Protein AF-A0A954ZU22-F1 (afdb_monomer_lite)

Structure (mmCIF, N/CA/C/O backbone):
data_AF-A0A954ZU22-F1
#
_entry.id   AF-A0A954ZU22-F1
#
loop_
_atom_site.group_PDB
_atom_site.id
_atom_site.type_symbol
_atom_site.label_atom_id
_atom_site.label_alt_id
_atom_site.label_comp_id
_atom_site.label_asym_id
_atom_site.label_entity_id
_atom_site.label_seq_id
_atom_site.pdbx_PDB_ins_code
_atom_site.Cartn_x
_atom_site.Cartn_y
_atom_site.Cartn_z
_atom_site.occupancy
_atom_site.B_iso_or_equiv
_atom_site.auth_seq_id
_atom_site.auth_comp_id
_atom_site.auth_asym_id
_atom_site.auth_atom_id
_atom_site.pdbx_PDB_model_num
ATOM 1 N N . MET A 1 1 ? -36.315 22.336 7.403 1.00 53.91 1 MET A N 1
ATOM 2 C CA . MET A 1 1 ? -35.721 22.423 6.046 1.00 53.91 1 MET A CA 1
ATOM 3 C C . MET A 1 1 ? -34.396 21.665 5.905 1.00 53.91 1 MET A C 1
ATOM 5 O O . MET A 1 1 ? -34.236 21.011 4.886 1.00 53.91 1 MET A O 1
ATOM 9 N N . ALA A 1 2 ? -33.493 21.644 6.900 1.00 54.94 2 ALA A N 1
ATOM 10 C CA . ALA A 1 2 ? -32.245 20.855 6.834 1.00 54.94 2 ALA A CA 1
ATOM 11 C C . ALA A 1 2 ? -32.455 19.328 6.660 1.00 54.94 2 ALA A C 1
ATOM 13 O O . ALA A 1 2 ? -31.659 18.652 6.015 1.00 54.94 2 ALA A O 1
ATOM 14 N N . ASP A 1 3 ? -33.576 18.797 7.154 1.00 54.25 3 ASP A N 1
ATOM 15 C CA . ASP A 1 3 ? -33.889 17.360 7.112 1.00 54.25 3 ASP A CA 1
ATOM 16 C C . ASP A 1 3 ? -34.290 16.844 5.711 1.00 54.25 3 ASP A C 1
ATOM 18 O O . ASP A 1 3 ? -34.234 15.650 5.418 1.00 54.25 3 ASP A O 1
ATOM 22 N N . GLN A 1 4 ? -34.667 17.752 4.801 1.00 56.94 4 GLN A N 1
ATOM 23 C CA . GLN A 1 4 ? -35.030 17.411 3.420 1.00 56.94 4 GLN A CA 1
ATOM 24 C C . GLN A 1 4 ? -33.809 17.361 2.490 1.00 56.94 4 GLN A C 1
ATOM 26 O O . GLN A 1 4 ? -33.814 16.583 1.537 1.00 56.94 4 GLN A O 1
ATOM 31 N N . GLN A 1 5 ? -32.741 18.112 2.789 1.00 55.31 5 GLN A N 1
ATOM 32 C CA . GLN A 1 5 ? -31.487 18.056 2.026 1.00 55.31 5 GLN A CA 1
ATOM 33 C C . GLN A 1 5 ? -30.726 16.741 2.257 1.00 55.31 5 GLN A C 1
ATOM 35 O O . GLN A 1 5 ? -30.221 16.160 1.301 1.00 55.31 5 GLN A O 1
ATOM 40 N N . LEU A 1 6 ? -30.743 16.196 3.479 1.00 54.91 6 LEU A N 1
ATOM 41 C CA . LEU A 1 6 ? -30.115 14.903 3.795 1.00 54.91 6 LEU A CA 1
ATOM 42 C C . LEU A 1 6 ? -30.757 13.706 3.065 1.00 54.91 6 LEU A C 1
ATOM 44 O O . LEU A 1 6 ? -30.098 12.690 2.852 1.00 54.91 6 LEU A O 1
ATOM 48 N N . LYS A 1 7 ? -32.024 13.811 2.636 1.00 54.81 7 LYS A N 1
ATOM 49 C CA . LYS A 1 7 ? -32.740 12.728 1.932 1.00 54.81 7 LYS A CA 1
ATOM 50 C C . LYS A 1 7 ? -32.380 12.581 0.448 1.00 54.81 7 LYS A C 1
ATOM 52 O O . LYS A 1 7 ? -32.660 11.517 -0.122 1.00 54.81 7 LYS A O 1
ATOM 57 N N . ASN A 1 8 ? -31.768 13.602 -0.155 1.00 56.50 8 ASN A N 1
ATOM 58 C CA . ASN A 1 8 ? -31.475 13.647 -1.592 1.00 56.50 8 ASN A CA 1
ATOM 59 C C . ASN A 1 8 ? -30.004 13.410 -1.946 1.00 56.50 8 ASN A C 1
ATOM 61 O O . ASN A 1 8 ? -29.667 13.392 -3.128 1.00 56.50 8 ASN A O 1
ATOM 65 N N . ASP A 1 9 ? -29.140 13.163 -0.964 1.00 67.06 9 ASP A N 1
ATOM 66 C CA . ASP A 1 9 ? -27.738 12.870 -1.238 1.00 67.06 9 ASP A CA 1
ATOM 67 C C . ASP A 1 9 ? -27.603 11.467 -1.845 1.00 67.06 9 ASP A C 1
ATOM 69 O O . ASP A 1 9 ? -27.626 10.454 -1.133 1.00 67.06 9 ASP A O 1
ATOM 73 N N . TRP A 1 10 ? -27.468 11.387 -3.178 1.00 70.12 10 TRP A N 1
ATOM 74 C CA . TRP A 1 10 ? -27.318 10.108 -3.890 1.00 70.12 10 TRP A CA 1
ATOM 75 C C . TRP A 1 10 ? -26.174 9.299 -3.291 1.00 70.12 10 TRP A C 1
ATOM 77 O O . TRP A 1 10 ? -26.296 8.077 -3.167 1.00 70.12 10 TRP A O 1
ATOM 87 N N . LEU A 1 11 ? -25.091 9.971 -2.875 1.00 63.53 11 LEU A N 1
ATOM 88 C CA . LEU A 1 11 ? -23.889 9.346 -2.325 1.00 63.53 11 LEU A CA 1
ATOM 89 C C . LEU A 1 11 ? -24.198 8.378 -1.174 1.00 63.53 11 LEU A C 1
ATOM 91 O O . LEU A 1 11 ? -23.502 7.376 -1.003 1.00 63.53 11 LEU A O 1
ATOM 95 N N . THR A 1 12 ? -25.261 8.637 -0.410 1.00 65.50 12 THR A N 1
ATOM 96 C CA . THR A 1 12 ? -25.684 7.778 0.705 1.00 65.50 12 THR A CA 1
ATOM 97 C C . THR A 1 12 ? -26.475 6.542 0.262 1.00 65.50 12 THR A C 1
ATOM 99 O O . THR A 1 12 ? -26.476 5.540 0.981 1.00 65.50 12 THR A O 1
ATOM 102 N N . ARG A 1 13 ? -27.113 6.582 -0.918 1.00 72.50 13 ARG A N 1
ATOM 103 C CA . ARG A 1 13 ? -27.916 5.483 -1.485 1.00 72.50 13 ARG A CA 1
ATOM 104 C C . ARG A 1 13 ? -27.099 4.514 -2.325 1.00 72.50 13 ARG A C 1
ATOM 106 O O . ARG A 1 13 ? -27.444 3.335 -2.383 1.00 72.50 13 ARG A O 1
ATOM 113 N N . THR A 1 14 ? -26.026 4.976 -2.966 1.00 77.75 14 THR A N 1
ATOM 114 C CA . THR A 1 14 ? -25.147 4.083 -3.727 1.00 77.75 14 THR A CA 1
ATOM 115 C C . THR A 1 14 ? -24.548 3.020 -2.802 1.00 77.75 14 THR A C 1
ATOM 117 O O . THR A 1 14 ? -23.935 3.362 -1.784 1.00 77.75 14 THR A O 1
ATOM 120 N N . PRO A 1 15 ? -24.698 1.720 -3.118 1.00 84.38 15 PRO A N 1
ATOM 121 C CA . PRO A 1 15 ? -24.091 0.672 -2.317 1.00 84.38 15 PRO A CA 1
ATOM 122 C C . PRO A 1 15 ? -22.577 0.879 -2.311 1.00 84.38 15 PRO A C 1
ATOM 124 O O . PRO A 1 15 ? -21.946 0.996 -3.358 1.00 84.38 15 PRO A O 1
ATOM 127 N N . LYS A 1 16 ? -21.981 0.917 -1.116 1.00 80.12 16 LYS A N 1
ATOM 128 C CA . LYS A 1 16 ? -20.553 1.225 -0.913 1.00 80.12 16 LYS A CA 1
ATOM 129 C C . LYS A 1 16 ? -19.619 0.390 -1.789 1.00 80.12 16 LYS A C 1
ATOM 131 O O . LYS A 1 16 ? -18.576 0.876 -2.201 1.00 80.12 16 LYS A O 1
ATOM 136 N N . TRP A 1 17 ? -20.008 -0.852 -2.069 1.00 82.06 17 TRP A N 1
ATOM 137 C CA . TRP A 1 17 ? -19.258 -1.760 -2.929 1.00 82.06 17 TRP A CA 1
ATOM 138 C C . TRP A 1 17 ? -19.174 -1.280 -4.375 1.00 82.06 17 TRP A C 1
ATOM 140 O O . TRP A 1 17 ? -18.132 -1.453 -4.978 1.00 82.06 17 TRP A O 1
ATOM 150 N N . VAL A 1 18 ? -20.199 -0.607 -4.904 1.00 86.62 18 VAL A N 1
ATOM 151 C CA . VAL A 1 18 ? -20.152 -0.046 -6.263 1.00 86.62 18 VAL A CA 1
ATOM 152 C C . VAL A 1 18 ? -19.151 1.103 -6.341 1.00 86.62 18 VAL A C 1
ATOM 154 O O . VAL A 1 18 ? -18.343 1.134 -7.262 1.00 86.62 18 VAL A O 1
ATOM 157 N N . LEU A 1 19 ? -19.136 1.999 -5.349 1.00 82.81 19 LEU A N 1
ATOM 158 C CA . LEU A 1 19 ? -18.142 3.079 -5.287 1.00 82.81 19 LEU A CA 1
ATOM 159 C C . LEU A 1 19 ? -16.717 2.524 -5.152 1.00 82.81 19 LEU A C 1
ATOM 161 O O . LEU A 1 19 ? -15.804 2.991 -5.823 1.00 82.81 19 LEU A O 1
ATOM 165 N N . LEU A 1 20 ? -16.538 1.503 -4.310 1.00 83.00 20 LEU A N 1
ATOM 166 C CA . LEU A 1 20 ? -15.245 0.862 -4.076 1.00 83.00 20 LEU A CA 1
ATOM 167 C C . LEU A 1 20 ? -14.740 0.116 -5.323 1.00 83.00 20 LEU A C 1
ATOM 169 O O . LEU A 1 20 ? -13.585 0.265 -5.703 1.00 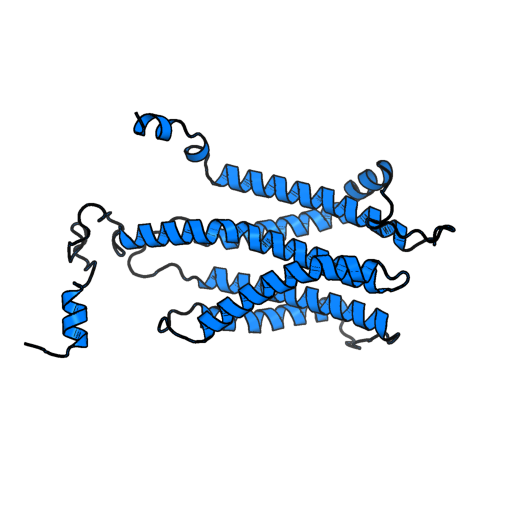83.00 20 LEU A O 1
ATOM 173 N N . SER A 1 21 ? -15.613 -0.645 -5.986 1.00 87.19 21 SER A N 1
ATOM 174 C CA . SER A 1 21 ? -15.296 -1.333 -7.238 1.00 87.19 21 SER A CA 1
ATOM 175 C C . SER A 1 21 ? -14.991 -0.345 -8.360 1.00 87.19 21 SER A C 1
ATOM 177 O O . SER A 1 21 ? -14.015 -0.540 -9.074 1.00 87.19 21 SER A O 1
ATOM 179 N N . GLY A 1 22 ? -15.766 0.738 -8.485 1.00 89.19 22 GLY A N 1
ATOM 180 C CA . GLY A 1 22 ? -15.486 1.806 -9.447 1.00 89.19 22 GLY A CA 1
ATOM 181 C C . GLY A 1 22 ? -14.124 2.457 -9.205 1.00 89.19 22 GLY A C 1
ATOM 182 O O . GLY A 1 22 ? -13.356 2.636 -10.146 1.00 89.19 22 GLY A O 1
ATOM 183 N N . PHE A 1 23 ? -13.784 2.724 -7.940 1.00 86.62 23 PHE A N 1
ATOM 184 C CA . PHE A 1 23 ? -12.464 3.226 -7.559 1.00 86.62 23 PHE A CA 1
ATOM 185 C C . PHE A 1 23 ? -11.340 2.254 -7.944 1.00 86.62 23 PHE A C 1
ATOM 187 O O . PHE A 1 23 ? -10.355 2.681 -8.537 1.00 86.62 23 PHE A O 1
ATOM 194 N N . TRP A 1 24 ? -11.482 0.955 -7.668 1.00 87.19 24 TRP A N 1
ATOM 195 C CA . TRP A 1 24 ? -10.458 -0.035 -8.019 1.00 87.19 24 TRP A CA 1
ATOM 196 C C . TRP A 1 24 ? -10.291 -0.236 -9.519 1.00 87.19 24 TRP A C 1
ATOM 198 O O . TRP A 1 24 ? -9.162 -0.374 -9.979 1.00 87.19 24 TRP A O 1
ATOM 208 N N . LEU A 1 25 ? -11.383 -0.214 -10.285 1.00 91.88 25 LEU A N 1
ATOM 209 C CA . LEU A 1 25 ? -11.316 -0.272 -11.745 1.00 91.88 25 LEU A CA 1
ATOM 210 C C . LEU A 1 25 ? -10.598 0.957 -12.306 1.00 91.88 25 LEU A C 1
ATOM 212 O O . LEU A 1 25 ? -9.695 0.810 -13.124 1.00 91.88 25 LEU A O 1
ATOM 216 N N . ALA A 1 26 ? -10.941 2.153 -11.820 1.00 88.00 26 ALA A N 1
ATOM 217 C CA . ALA A 1 26 ? -10.260 3.382 -12.212 1.00 88.00 26 ALA A CA 1
ATOM 218 C C . ALA A 1 26 ? -8.773 3.354 -11.824 1.00 88.00 26 ALA A C 1
ATOM 220 O O . ALA A 1 26 ? -7.921 3.688 -12.642 1.00 88.00 26 ALA A O 1
ATOM 221 N N . GLN A 1 27 ? -8.446 2.901 -10.610 1.00 87.88 27 GLN A N 1
ATOM 222 C CA . GLN A 1 27 ? -7.065 2.758 -10.147 1.00 87.88 27 GLN A CA 1
ATOM 223 C C . GLN A 1 27 ? -6.283 1.770 -11.021 1.00 87.88 27 GLN A C 1
ATOM 225 O O . GLN A 1 27 ? -5.184 2.093 -11.460 1.00 87.88 27 GLN A O 1
ATOM 230 N N . GLY A 1 28 ? -6.835 0.582 -11.282 1.00 88.25 28 GLY A N 1
ATOM 231 C CA . GLY A 1 28 ? -6.198 -0.433 -12.120 1.00 88.25 28 GLY A CA 1
ATOM 232 C C . GLY A 1 28 ? -5.973 0.063 -13.546 1.00 88.25 28 GLY A C 1
ATOM 233 O O . GLY A 1 28 ? -4.885 -0.105 -14.083 1.00 88.25 28 GLY A O 1
ATOM 234 N N . PHE A 1 29 ? -6.959 0.752 -14.123 1.00 93.56 29 PHE A N 1
ATOM 235 C CA . PHE A 1 29 ? -6.852 1.352 -15.451 1.00 93.56 29 PHE A CA 1
ATOM 236 C C . PHE A 1 29 ? -5.765 2.432 -15.518 1.00 93.56 29 PHE A C 1
ATOM 238 O O . PHE A 1 29 ? -4.920 2.399 -16.408 1.00 93.56 29 PHE A O 1
ATOM 245 N N . VAL A 1 30 ? -5.741 3.356 -14.551 1.00 88.31 30 VAL A N 1
ATOM 246 C CA . VAL A 1 30 ? -4.704 4.397 -14.474 1.00 88.31 30 VAL A CA 1
ATOM 247 C C . VAL A 1 30 ? -3.322 3.775 -14.299 1.00 88.31 30 VAL A C 1
ATOM 249 O O . VAL A 1 30 ? -2.397 4.188 -14.988 1.00 88.31 30 VAL A O 1
ATOM 252 N N . LEU A 1 31 ? -3.178 2.768 -13.430 1.00 85.94 31 LEU A N 1
ATOM 253 C CA . LEU A 1 31 ? -1.912 2.052 -13.250 1.00 85.94 31 LEU A CA 1
ATOM 254 C C . LEU A 1 31 ? -1.466 1.357 -14.539 1.00 85.94 31 LEU A C 1
ATOM 256 O O . LEU A 1 31 ? -0.294 1.439 -14.880 1.00 85.94 31 LEU A O 1
ATOM 260 N N . TYR A 1 32 ? -2.383 0.719 -15.268 1.00 91.56 32 TYR A N 1
ATOM 261 C CA . TYR A 1 32 ? -2.085 0.053 -16.538 1.00 91.56 32 TYR A CA 1
ATOM 262 C C . TYR A 1 32 ? -1.535 1.028 -17.585 1.00 91.56 32 TYR A C 1
ATOM 264 O O . TYR A 1 32 ? -0.450 0.820 -18.125 1.00 91.56 32 TYR A O 1
ATOM 272 N N . LEU A 1 33 ? -2.262 2.125 -17.823 1.00 93.75 33 LEU A N 1
ATOM 273 C CA . LEU A 1 33 ? -1.885 3.135 -18.811 1.00 93.75 33 LEU A CA 1
ATOM 274 C C . LEU A 1 33 ? -0.603 3.873 -18.420 1.00 93.75 33 LEU A C 1
ATOM 276 O O . LEU A 1 33 ? 0.314 4.016 -19.226 1.00 93.75 33 LEU A O 1
ATOM 280 N N . LEU A 1 34 ? -0.527 4.335 -17.170 1.00 86.75 34 LEU A N 1
ATOM 281 C CA . LEU A 1 34 ? 0.615 5.108 -16.699 1.00 86.75 34 LEU A CA 1
ATOM 282 C C . LEU A 1 34 ? 1.887 4.259 -16.688 1.00 86.75 34 LEU A C 1
ATOM 284 O O . LEU A 1 34 ? 2.940 4.754 -17.075 1.00 86.75 34 LEU A O 1
ATOM 288 N N . GLN A 1 35 ? 1.800 2.986 -16.296 1.00 87.44 35 GLN A N 1
ATOM 289 C CA . GLN A 1 35 ? 2.968 2.112 -16.281 1.00 87.44 35 GLN A CA 1
ATOM 290 C C . GLN A 1 35 ? 3.480 1.827 -17.694 1.00 87.44 35 GLN A C 1
ATOM 292 O O . GLN A 1 35 ? 4.690 1.841 -17.894 1.00 87.44 35 GLN A O 1
ATOM 297 N N . ALA A 1 36 ? 2.594 1.622 -18.675 1.00 90.06 36 ALA A N 1
ATOM 298 C CA . ALA A 1 36 ? 3.005 1.448 -20.068 1.00 90.06 36 ALA A CA 1
ATOM 299 C C . ALA A 1 36 ? 3.721 2.700 -20.589 1.00 90.06 36 ALA A C 1
ATOM 301 O O . ALA A 1 36 ? 4.785 2.598 -21.193 1.00 90.06 36 ALA A O 1
ATOM 302 N N . LEU A 1 37 ? 3.181 3.885 -20.285 1.00 89.62 37 LEU A N 1
ATOM 303 C CA . LEU A 1 37 ? 3.779 5.157 -20.685 1.00 89.62 37 LEU A CA 1
ATOM 304 C C . LEU A 1 37 ? 5.183 5.309 -20.093 1.00 89.62 37 LEU A C 1
ATOM 306 O O . LEU A 1 37 ? 6.122 5.611 -20.824 1.00 89.62 37 LEU A O 1
ATOM 310 N N . LEU A 1 38 ? 5.316 5.059 -18.786 1.00 83.62 38 LEU A N 1
ATOM 311 C CA . LEU A 1 38 ? 6.592 5.134 -18.078 1.00 83.62 38 LEU A CA 1
ATOM 312 C C . LEU A 1 38 ? 7.594 4.085 -18.567 1.00 83.62 38 LEU A C 1
ATOM 314 O O . LEU A 1 38 ? 8.785 4.355 -18.575 1.00 83.62 38 LEU A O 1
ATOM 318 N N . TYR A 1 39 ? 7.138 2.896 -18.959 1.00 84.06 39 TYR A N 1
ATOM 319 C CA . TYR A 1 39 ? 8.026 1.841 -19.437 1.00 84.06 39 TYR A CA 1
ATOM 320 C C . TYR A 1 39 ? 8.609 2.185 -20.813 1.00 84.06 39 TYR A C 1
ATOM 322 O O . TYR A 1 39 ? 9.822 2.114 -21.010 1.00 84.06 39 TYR A O 1
ATOM 330 N N . VAL A 1 40 ? 7.767 2.596 -21.770 1.00 86.75 40 VAL A N 1
ATOM 331 C CA . VAL A 1 40 ? 8.238 2.921 -23.129 1.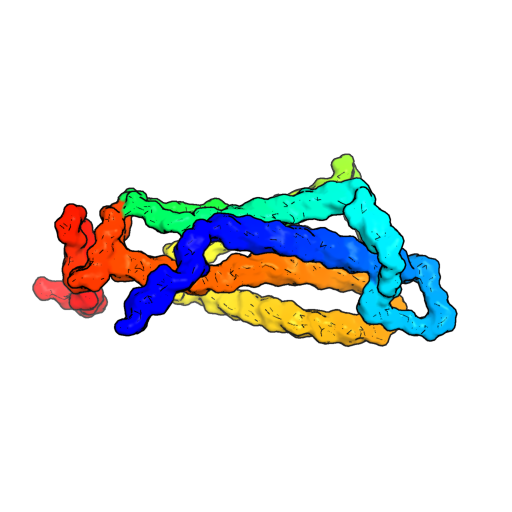00 86.75 40 VAL A CA 1
ATOM 332 C C . VAL A 1 40 ? 9.080 4.195 -23.126 1.00 86.75 40 VAL A C 1
ATOM 334 O O . VAL A 1 40 ? 10.112 4.234 -23.793 1.00 86.75 40 VAL A O 1
ATOM 337 N N . SER A 1 41 ? 8.715 5.202 -22.322 1.00 83.00 41 SER A N 1
ATOM 338 C CA . SER A 1 41 ? 9.513 6.431 -22.223 1.00 83.00 41 SER A CA 1
ATOM 339 C C . SER A 1 41 ? 10.919 6.193 -21.660 1.00 83.00 41 SER A C 1
ATOM 341 O O . SER A 1 41 ? 11.815 7.015 -21.855 1.00 83.00 41 SER A O 1
ATOM 343 N N . GLN A 1 42 ? 11.130 5.066 -20.975 1.00 72.94 42 GLN A N 1
ATOM 344 C CA . GLN A 1 42 ? 12.421 4.671 -20.422 1.00 72.94 42 GLN A CA 1
ATOM 345 C C . GLN A 1 42 ? 13.236 3.755 -21.328 1.00 72.94 42 GLN A C 1
ATOM 347 O O . GLN A 1 42 ? 14.455 3.888 -21.347 1.00 72.94 42 GLN A O 1
ATOM 352 N N . ALA A 1 43 ? 12.595 2.881 -22.106 1.00 65.69 43 ALA A N 1
ATOM 353 C CA . ALA A 1 43 ? 13.290 1.950 -22.997 1.00 65.69 43 ALA A CA 1
ATOM 354 C C . ALA A 1 43 ? 14.172 2.654 -24.050 1.00 65.69 43 ALA A C 1
ATOM 356 O O . ALA A 1 43 ? 15.158 2.088 -24.511 1.00 65.69 43 ALA A O 1
ATOM 357 N N . GLN A 1 44 ? 13.852 3.902 -24.407 1.00 59.19 44 GLN A N 1
ATOM 358 C CA . GLN A 1 44 ? 14.637 4.705 -25.354 1.00 59.19 44 GLN A CA 1
ATOM 359 C C . GLN A 1 44 ? 15.874 5.384 -24.736 1.00 59.19 44 GLN A C 1
ATOM 361 O O . GLN A 1 44 ? 16.689 5.928 -25.475 1.00 59.19 44 GLN A O 1
ATOM 366 N N . VAL A 1 45 ? 16.054 5.346 -23.410 1.00 57.91 45 VAL A N 1
ATOM 367 C CA . VAL A 1 45 ? 17.201 5.984 -22.733 1.00 57.91 45 VAL A CA 1
ATOM 368 C C . VAL A 1 45 ? 18.470 5.121 -22.812 1.00 57.91 45 VAL A C 1
ATOM 370 O O . VAL A 1 45 ? 19.573 5.658 -22.789 1.00 57.91 45 VAL A O 1
ATOM 373 N N . ASP A 1 46 ? 18.335 3.804 -22.983 1.00 54.50 46 ASP A N 1
ATOM 374 C CA . ASP A 1 46 ? 19.467 2.865 -22.918 1.00 54.50 46 ASP A CA 1
ATOM 375 C C . ASP A 1 46 ? 20.249 2.711 -24.245 1.00 54.50 46 ASP A C 1
ATOM 377 O O . ASP A 1 46 ? 21.190 1.922 -24.317 1.00 54.50 46 ASP A O 1
ATOM 381 N N . GLY A 1 47 ? 19.880 3.433 -25.312 1.00 49.03 47 GLY A N 1
ATOM 382 C CA . GLY A 1 47 ? 20.307 3.083 -26.674 1.00 49.03 47 GLY A CA 1
ATOM 383 C C . GLY A 1 47 ? 21.288 4.017 -27.380 1.00 49.03 47 GLY A C 1
ATOM 384 O O . GLY A 1 47 ? 22.200 3.534 -28.048 1.00 49.03 47 GLY A O 1
ATOM 385 N N . ILE A 1 48 ? 21.090 5.337 -27.335 1.00 50.50 48 ILE A N 1
ATOM 386 C CA . ILE A 1 48 ? 21.822 6.268 -28.210 1.00 50.50 48 ILE A CA 1
ATOM 387 C C . ILE A 1 48 ? 21.968 7.612 -27.484 1.00 50.50 48 ILE A C 1
ATOM 389 O O . ILE A 1 48 ? 20.948 8.239 -27.198 1.00 50.50 48 ILE A O 1
ATOM 393 N N . PRO A 1 49 ? 23.189 8.086 -27.167 1.00 56.72 49 PRO A N 1
ATOM 394 C CA . PRO A 1 49 ? 23.360 9.474 -26.769 1.00 56.72 49 PRO A CA 1
ATOM 395 C C . PRO A 1 49 ? 22.939 10.351 -27.950 1.00 56.72 49 PRO A C 1
ATOM 397 O O . PRO A 1 49 ? 23.576 10.319 -29.003 1.00 56.72 49 PRO A O 1
ATOM 400 N N . ASP A 1 50 ? 21.860 11.116 -27.785 1.00 58.41 50 ASP A N 1
ATOM 401 C CA . ASP A 1 50 ? 21.543 12.190 -28.721 1.00 58.41 50 ASP A CA 1
ATOM 402 C C . ASP A 1 50 ? 22.773 13.098 -28.829 1.00 58.41 50 ASP A C 1
ATOM 404 O O . ASP A 1 50 ? 23.322 13.532 -27.809 1.00 58.41 50 ASP A O 1
ATOM 408 N N . GLU A 1 51 ? 23.194 13.421 -30.056 1.00 64.00 51 GLU A N 1
ATOM 409 C CA . GLU A 1 51 ? 24.372 14.264 -30.331 1.00 64.00 51 GLU A CA 1
ATOM 410 C C . GLU A 1 51 ? 24.320 15.630 -29.612 1.00 64.00 51 GLU A C 1
ATOM 412 O O . GLU A 1 51 ? 25.337 16.306 -29.465 1.00 64.00 51 GLU A O 1
ATOM 417 N N . ALA A 1 52 ? 23.140 16.035 -29.132 1.00 69.69 52 ALA A N 1
ATOM 418 C CA . ALA A 1 52 ? 22.902 17.282 -28.419 1.00 69.69 52 ALA A CA 1
ATOM 419 C C . ALA A 1 52 ? 23.158 17.223 -26.896 1.00 69.69 52 ALA A C 1
ATOM 421 O O . ALA A 1 52 ? 23.143 18.272 -26.251 1.00 69.69 52 ALA A O 1
ATOM 422 N N . GLY A 1 53 ? 23.354 16.041 -26.296 1.00 66.00 53 GLY A N 1
ATOM 423 C CA . GLY A 1 53 ? 23.578 15.900 -24.847 1.00 66.00 53 GLY A CA 1
ATOM 424 C C . GLY A 1 53 ? 22.411 16.379 -23.967 1.00 66.00 53 GLY A C 1
ATOM 425 O O . GLY A 1 53 ? 22.602 16.684 -22.788 1.00 66.00 53 GLY A O 1
ATOM 426 N N . ILE A 1 54 ? 21.200 16.491 -24.524 1.00 63.78 54 ILE A N 1
ATOM 427 C CA . ILE A 1 54 ? 20.016 16.962 -23.798 1.00 63.78 54 ILE A CA 1
ATOM 428 C C . ILE A 1 54 ? 19.367 15.771 -23.093 1.00 63.78 54 ILE A C 1
ATOM 430 O O . ILE A 1 54 ? 18.786 14.896 -23.725 1.00 63.78 54 ILE A O 1
ATOM 434 N N . THR A 1 55 ? 19.413 15.752 -21.763 1.00 59.62 55 THR A N 1
ATOM 435 C CA . THR A 1 55 ? 18.664 14.776 -20.968 1.00 59.62 55 THR A CA 1
ATOM 436 C C . THR A 1 55 ? 17.210 15.224 -20.815 1.00 59.62 55 THR A C 1
ATOM 438 O O . THR A 1 55 ? 16.900 16.254 -20.209 1.00 59.62 55 THR A O 1
ATOM 441 N N . HIS A 1 56 ? 16.276 14.451 -21.366 1.00 65.31 56 HIS A N 1
ATOM 442 C CA . HIS A 1 56 ? 14.851 14.710 -21.181 1.00 65.31 56 HIS A CA 1
ATOM 443 C C . HIS A 1 56 ? 14.389 14.208 -19.804 1.00 65.31 56 HIS A C 1
ATOM 445 O O . HIS A 1 56 ? 14.501 13.026 -19.488 1.00 65.31 56 HIS A O 1
ATOM 451 N N . LEU A 1 57 ? 13.821 15.106 -18.985 1.00 61.12 57 LEU A N 1
ATOM 452 C CA . LEU A 1 57 ? 13.348 14.826 -17.615 1.00 61.12 57 LEU A CA 1
ATOM 453 C C . LEU A 1 57 ? 12.421 13.596 -17.515 1.00 61.12 57 LEU A C 1
ATOM 455 O O . LEU A 1 57 ? 12.429 12.896 -16.502 1.00 61.12 57 LEU A O 1
ATOM 459 N N . TRP A 1 58 ? 11.627 13.357 -18.559 1.00 64.31 58 TRP A N 1
ATOM 460 C CA . TRP A 1 58 ? 10.608 12.307 -18.638 1.00 64.31 58 TRP A CA 1
ATOM 461 C C . TRP A 1 58 ? 11.017 11.121 -19.525 1.00 64.31 58 TRP A C 1
ATOM 463 O O . TRP A 1 58 ? 10.193 10.245 -19.784 1.00 64.31 58 TRP A O 1
ATOM 473 N N . GLY A 1 59 ? 12.274 11.082 -19.974 1.00 72.69 59 GLY A N 1
ATOM 474 C CA . GLY A 1 59 ? 12.673 10.262 -21.114 1.00 72.69 59 GLY A CA 1
ATOM 475 C C . GLY A 1 59 ? 12.167 10.852 -22.431 1.00 72.69 59 GLY A C 1
ATOM 476 O O . GLY A 1 59 ? 11.683 11.989 -22.476 1.00 72.69 59 GLY A O 1
ATOM 477 N N . VAL A 1 60 ? 12.299 10.088 -23.510 1.00 81.44 60 VAL A N 1
ATOM 478 C CA . VAL A 1 60 ? 11.738 10.462 -24.811 1.00 81.44 60 VAL A CA 1
ATOM 479 C C . VAL A 1 60 ? 10.248 10.133 -24.787 1.00 81.44 60 VAL A C 1
ATOM 481 O O . VAL A 1 60 ? 9.838 9.080 -24.300 1.00 81.44 60 VAL A O 1
ATOM 484 N N . TRP A 1 61 ? 9.411 11.065 -25.248 1.00 84.50 61 TRP A N 1
ATOM 485 C CA . TRP A 1 61 ? 7.980 10.796 -25.354 1.00 84.50 61 TRP A CA 1
ATOM 486 C C . TRP A 1 61 ? 7.762 9.717 -26.413 1.00 84.50 61 TRP A C 1
ATOM 488 O O . TRP A 1 61 ? 8.119 9.953 -27.570 1.00 84.50 61 TRP A O 1
ATOM 498 N N . PRO A 1 62 ? 7.180 8.562 -26.047 1.00 88.38 62 PRO A N 1
ATOM 499 C CA . PRO A 1 62 ? 7.012 7.481 -26.994 1.00 88.38 62 PRO A CA 1
ATOM 500 C C . PRO A 1 62 ? 6.038 7.891 -28.089 1.00 88.38 62 PRO A C 1
ATOM 502 O O . PRO A 1 62 ? 5.077 8.639 -27.855 1.00 88.38 62 PRO A O 1
ATOM 505 N N . SER A 1 63 ? 6.255 7.368 -29.290 1.00 93.81 63 SER A N 1
ATOM 506 C CA . SER A 1 63 ? 5.253 7.497 -30.339 1.00 93.81 63 SER A CA 1
ATOM 507 C C . SER A 1 63 ? 3.964 6.785 -29.912 1.00 93.81 63 SER A C 1
ATOM 509 O O . SER A 1 63 ? 3.977 5.802 -29.164 1.00 93.81 63 SER A O 1
ATOM 511 N N . TRP A 1 64 ? 2.818 7.260 -30.408 1.00 95.00 64 TRP A N 1
ATOM 512 C CA . TRP A 1 64 ? 1.531 6.628 -30.097 1.00 95.00 64 TRP A CA 1
ATOM 513 C C . TRP A 1 64 ? 1.502 5.145 -30.499 1.00 95.00 64 TRP A C 1
ATOM 515 O O . TRP A 1 64 ? 0.874 4.339 -29.820 1.00 95.00 64 TRP A O 1
ATOM 525 N N . ALA A 1 65 ? 2.220 4.779 -31.565 1.00 96.06 65 ALA A N 1
ATOM 526 C CA . ALA A 1 65 ? 2.345 3.399 -32.017 1.00 96.06 65 ALA A CA 1
ATOM 527 C C . ALA A 1 65 ? 3.095 2.522 -31.002 1.00 96.06 65 ALA A C 1
ATOM 529 O O . ALA A 1 65 ? 2.566 1.484 -30.624 1.00 96.06 65 ALA A O 1
ATOM 530 N N . GLU A 1 66 ? 4.262 2.952 -30.508 1.00 92.50 66 GLU A N 1
ATOM 531 C CA . GLU A 1 66 ? 5.045 2.205 -29.505 1.00 92.50 66 GLU A CA 1
ATOM 532 C C . GLU A 1 66 ? 4.286 2.058 -28.180 1.00 92.50 66 GLU A C 1
ATOM 534 O O . GLU A 1 66 ? 4.309 1.003 -27.547 1.00 92.50 66 GLU A O 1
ATOM 539 N N . TYR A 1 67 ? 3.570 3.107 -27.767 1.00 94.00 67 TYR A N 1
ATOM 540 C CA . TYR A 1 67 ? 2.740 3.060 -26.566 1.00 94.00 67 TYR A CA 1
ATOM 541 C C . TYR A 1 67 ? 1.585 2.058 -26.702 1.00 94.00 67 TYR A C 1
ATOM 543 O O . TYR A 1 67 ? 1.354 1.252 -25.799 1.00 94.00 67 TYR A O 1
ATOM 551 N N . VAL A 1 68 ? 0.865 2.082 -27.829 1.00 96.56 68 VAL A N 1
ATOM 552 C CA . VAL A 1 68 ? -0.229 1.135 -28.093 1.00 96.56 68 VAL A CA 1
ATOM 553 C C . VAL A 1 68 ? 0.295 -0.292 -28.244 1.00 96.56 68 VAL A C 1
ATOM 555 O O . VAL A 1 68 ? -0.339 -1.210 -27.729 1.00 96.56 68 VAL A O 1
ATOM 558 N N . ASP A 1 69 ? 1.448 -0.478 -28.884 1.00 96.25 69 ASP A N 1
ATOM 559 C CA . ASP A 1 69 ? 2.098 -1.784 -29.010 1.00 96.25 69 ASP A CA 1
ATOM 560 C C . ASP A 1 69 ? 2.403 -2.372 -27.626 1.00 96.25 69 ASP A C 1
ATOM 562 O O . ASP A 1 69 ? 1.928 -3.458 -27.297 1.00 96.25 69 ASP A O 1
ATOM 566 N N . MET A 1 70 ? 3.031 -1.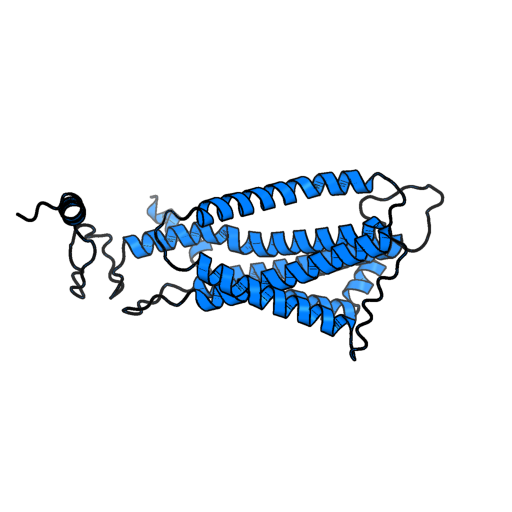591 -26.738 1.00 93.31 70 MET A N 1
ATOM 567 C CA . MET A 1 70 ? 3.286 -2.002 -25.352 1.00 93.31 70 MET A CA 1
ATOM 568 C C . MET A 1 70 ? 2.005 -2.362 -24.585 1.00 93.31 70 MET A C 1
ATOM 570 O O . MET A 1 70 ? 1.987 -3.337 -23.834 1.00 93.31 70 MET A O 1
ATOM 574 N N . LEU A 1 71 ? 0.917 -1.605 -24.771 1.00 95.56 71 LEU A N 1
ATOM 575 C CA . LEU A 1 71 ? -0.367 -1.896 -24.121 1.00 95.56 71 LEU A CA 1
ATOM 576 C C . LEU A 1 71 ? -0.987 -3.224 -24.576 1.00 95.56 71 LEU A C 1
ATOM 578 O O . LEU A 1 71 ? -1.791 -3.789 -23.830 1.00 95.56 71 LEU A O 1
ATOM 582 N N . ILE A 1 72 ? -0.668 -3.688 -25.785 1.00 96.81 72 ILE A N 1
ATOM 583 C CA . ILE A 1 72 ? -1.216 -4.915 -26.380 1.00 96.81 72 ILE A CA 1
ATOM 584 C C . ILE A 1 72 ? -0.261 -6.101 -26.178 1.00 96.81 72 ILE A C 1
ATOM 586 O O . ILE A 1 72 ? -0.702 -7.253 -26.224 1.00 96.81 72 ILE A O 1
ATOM 590 N N . THR A 1 73 ? 1.016 -5.846 -25.879 1.00 95.19 73 THR A N 1
ATOM 591 C CA . THR A 1 73 ? 2.006 -6.877 -25.556 1.00 95.19 73 THR A CA 1
ATOM 592 C C . THR A 1 73 ? 1.504 -7.787 -24.436 1.00 95.19 73 THR A C 1
ATOM 594 O O . THR A 1 73 ? 1.319 -7.371 -23.290 1.00 95.19 73 THR A O 1
ATOM 597 N N . GLY A 1 74 ? 1.301 -9.066 -24.768 1.00 96.00 74 GLY A N 1
ATOM 598 C CA . GLY A 1 74 ? 0.687 -10.043 -23.867 1.00 96.00 74 GLY A CA 1
ATOM 599 C C . GLY A 1 74 ? 1.450 -10.228 -22.555 1.00 96.00 74 GLY A C 1
ATOM 600 O O . GLY A 1 74 ? 0.831 -10.337 -21.500 1.00 96.00 74 GLY A O 1
ATOM 601 N N . GLU A 1 75 ? 2.783 -10.197 -22.592 1.00 91.12 75 GLU A N 1
ATOM 602 C CA . GLU A 1 75 ? 3.620 -10.315 -21.391 1.00 91.12 75 GLU A CA 1
ATOM 603 C C . GLU A 1 75 ? 3.424 -9.133 -20.434 1.00 91.12 75 GLU A C 1
ATOM 605 O O . GLU A 1 75 ? 3.194 -9.329 -19.238 1.00 91.12 75 GLU A O 1
ATOM 610 N N . PHE A 1 76 ? 3.447 -7.905 -20.963 1.00 89.19 76 PHE A N 1
ATOM 611 C CA . PHE A 1 76 ? 3.187 -6.694 -20.187 1.00 89.19 76 PHE A CA 1
ATOM 612 C C . PHE A 1 76 ? 1.774 -6.723 -19.593 1.00 89.19 76 PHE A C 1
ATOM 614 O O . PHE A 1 76 ? 1.599 -6.513 -18.389 1.00 89.19 76 PHE A O 1
ATOM 621 N N . ALA A 1 77 ? 0.778 -7.068 -20.415 1.00 93.19 77 ALA A N 1
ATOM 622 C CA . ALA A 1 77 ? -0.614 -7.139 -19.999 1.00 93.19 77 ALA A CA 1
ATOM 623 C C . ALA A 1 77 ? -0.823 -8.134 -18.848 1.00 93.19 77 ALA A C 1
ATOM 625 O O . ALA A 1 77 ? -1.436 -7.794 -17.834 1.00 93.19 77 ALA A O 1
ATOM 626 N N . VAL A 1 78 ? -0.276 -9.348 -18.972 1.00 90.56 78 VAL A N 1
ATOM 627 C CA . VAL A 1 78 ? -0.375 -10.397 -17.946 1.00 90.56 78 VAL A CA 1
ATOM 628 C C . VAL A 1 78 ? 0.293 -9.953 -16.646 1.00 90.56 78 VAL A C 1
ATOM 630 O O . VAL A 1 78 ? -0.330 -10.044 -15.584 1.00 90.56 78 VAL A O 1
ATOM 633 N N . ASN A 1 79 ? 1.513 -9.415 -16.712 1.00 83.94 79 ASN A N 1
ATOM 634 C CA . ASN A 1 79 ? 2.238 -8.943 -15.531 1.00 83.94 79 ASN A CA 1
ATOM 635 C C . ASN A 1 79 ? 1.484 -7.817 -14.811 1.00 83.94 79 ASN A C 1
ATOM 637 O O . ASN A 1 79 ? 1.333 -7.848 -13.585 1.00 83.94 79 ASN A O 1
ATOM 641 N N . MET A 1 80 ? 0.939 -6.860 -15.564 1.00 88.94 80 MET A N 1
ATOM 642 C CA . MET A 1 80 ? 0.159 -5.763 -14.998 1.00 88.94 80 MET A CA 1
ATOM 643 C C . MET A 1 80 ? -1.171 -6.224 -14.411 1.00 88.94 80 MET A C 1
ATOM 645 O O . MET A 1 80 ? -1.544 -5.763 -13.333 1.00 88.94 80 MET A O 1
ATOM 649 N N . ILE A 1 81 ? -1.876 -7.156 -15.057 1.00 90.25 81 ILE A N 1
ATOM 650 C CA . ILE A 1 81 ? -3.110 -7.732 -14.509 1.00 90.25 81 ILE A CA 1
ATOM 651 C C . ILE A 1 81 ? -2.816 -8.445 -13.188 1.00 90.25 81 ILE A C 1
ATOM 653 O O . ILE A 1 81 ? -3.532 -8.220 -12.212 1.00 90.25 81 ILE A O 1
ATOM 657 N N . ILE A 1 82 ? -1.751 -9.252 -13.119 1.00 86.00 82 ILE A N 1
ATOM 658 C CA . ILE A 1 82 ? -1.333 -9.917 -11.877 1.00 86.00 82 ILE A CA 1
ATOM 659 C C . ILE A 1 82 ? -1.045 -8.873 -10.793 1.00 86.00 82 ILE A C 1
ATOM 661 O O . ILE A 1 82 ? -1.578 -8.985 -9.687 1.00 86.00 82 ILE A O 1
ATOM 665 N N . ALA A 1 83 ? -0.269 -7.832 -11.107 1.00 81.81 83 ALA A N 1
ATOM 666 C CA . ALA A 1 83 ? 0.048 -6.765 -10.163 1.00 81.81 83 ALA A CA 1
ATOM 667 C C . ALA A 1 83 ? -1.218 -6.052 -9.657 1.00 81.81 83 ALA A C 1
ATOM 669 O O . ALA A 1 83 ? -1.409 -5.927 -8.446 1.00 81.81 83 ALA A O 1
ATOM 670 N N . ILE A 1 84 ? -2.123 -5.650 -10.555 1.00 86.88 84 ILE A N 1
ATOM 671 C CA . ILE A 1 84 ? -3.394 -4.996 -10.212 1.00 86.88 84 ILE A CA 1
ATOM 672 C C . ILE A 1 84 ? -4.241 -5.909 -9.322 1.00 86.88 84 ILE A C 1
ATOM 674 O O . ILE A 1 84 ? -4.713 -5.467 -8.276 1.00 86.88 84 ILE A O 1
ATOM 678 N N . VAL A 1 85 ? -4.388 -7.189 -9.675 1.00 87.94 85 VAL A N 1
ATOM 679 C CA . VAL A 1 85 ? -5.147 -8.163 -8.877 1.00 87.94 85 VAL A CA 1
ATOM 680 C C . VAL A 1 85 ? -4.551 -8.303 -7.479 1.00 87.94 85 VAL A C 1
ATOM 682 O O . VAL A 1 85 ? -5.290 -8.238 -6.496 1.00 87.94 85 VAL A O 1
ATOM 685 N N . VAL A 1 86 ? -3.229 -8.440 -7.361 1.00 82.00 86 VAL A N 1
ATOM 686 C CA . VAL A 1 86 ? -2.543 -8.545 -6.065 1.00 82.00 86 VAL A CA 1
ATOM 687 C C . VAL A 1 86 ? -2.777 -7.290 -5.219 1.00 82.00 86 VAL A C 1
ATOM 689 O O . VAL A 1 86 ? -3.152 -7.412 -4.049 1.00 82.00 86 VAL A O 1
ATOM 692 N N . ILE A 1 87 ? -2.639 -6.092 -5.800 1.00 81.06 87 ILE A N 1
ATOM 693 C CA . ILE A 1 87 ? -2.926 -4.823 -5.111 1.00 81.06 87 ILE A CA 1
ATOM 694 C C . ILE A 1 87 ? -4.375 -4.780 -4.640 1.00 81.06 87 ILE A C 1
ATOM 696 O O . ILE A 1 87 ? -4.636 -4.472 -3.476 1.00 81.06 87 ILE A O 1
ATOM 700 N N . THR A 1 88 ? -5.326 -5.065 -5.529 1.00 85.19 88 THR A N 1
ATOM 701 C CA . THR A 1 88 ? -6.755 -4.979 -5.228 1.00 85.19 88 THR A CA 1
ATOM 702 C C . THR A 1 88 ? -7.143 -5.987 -4.152 1.00 85.19 88 THR A C 1
ATOM 704 O O . THR A 1 88 ? -7.877 -5.635 -3.230 1.00 85.19 88 THR A O 1
ATOM 707 N N . LEU A 1 89 ? -6.615 -7.214 -4.195 1.00 84.06 89 LEU A N 1
ATOM 708 C CA . LEU A 1 89 ? -6.829 -8.218 -3.150 1.00 84.06 89 LEU A CA 1
ATOM 709 C C . LEU A 1 89 ? -6.249 -7.768 -1.808 1.00 84.06 89 LEU A C 1
ATOM 711 O O . LEU A 1 89 ? -6.915 -7.893 -0.776 1.00 84.06 89 LEU A O 1
ATOM 715 N N . ALA A 1 90 ? -5.045 -7.198 -1.815 1.00 78.56 90 ALA A N 1
ATOM 716 C CA . ALA A 1 90 ? -4.432 -6.656 -0.614 1.00 78.56 90 ALA A CA 1
ATOM 717 C C . ALA A 1 90 ? -5.278 -5.503 -0.038 1.00 78.56 90 ALA A C 1
ATOM 719 O O . ALA A 1 90 ? -5.638 -5.544 1.140 1.00 78.56 90 ALA A O 1
ATOM 720 N N . GLN A 1 91 ? -5.706 -4.538 -0.861 1.00 83.06 91 GLN A N 1
ATOM 721 C CA . GLN A 1 91 ? -6.596 -3.440 -0.458 1.00 83.06 91 GLN A CA 1
ATOM 722 C C . GLN A 1 91 ? -7.960 -3.941 0.055 1.00 83.06 91 GLN A C 1
ATOM 724 O O . GLN A 1 91 ? -8.428 -3.491 1.105 1.00 83.06 91 GLN A O 1
ATOM 729 N N . LEU A 1 92 ? -8.589 -4.903 -0.631 1.00 83.81 92 LEU A N 1
ATOM 730 C CA . LEU A 1 92 ? -9.841 -5.545 -0.210 1.00 83.81 92 LEU A CA 1
ATOM 731 C C . LEU A 1 92 ? -9.689 -6.152 1.182 1.00 83.81 92 LEU A C 1
ATOM 733 O O . LEU A 1 92 ? -10.568 -6.018 2.035 1.00 83.81 92 LEU A O 1
ATOM 737 N N . MET A 1 93 ? -8.562 -6.804 1.430 1.00 77.94 93 MET A N 1
ATOM 738 C CA . MET A 1 93 ? -8.312 -7.476 2.687 1.00 77.94 93 MET A CA 1
ATOM 739 C C . MET A 1 93 ? -7.901 -6.509 3.813 1.00 77.94 93 MET A C 1
ATOM 741 O O . MET A 1 93 ? -8.248 -6.754 4.971 1.00 77.94 93 MET A O 1
ATOM 745 N N . PHE A 1 94 ? -7.321 -5.350 3.492 1.00 71.88 94 PHE A N 1
ATOM 746 C CA . PHE A 1 94 ? -7.213 -4.220 4.425 1.00 71.88 94 PHE A CA 1
ATOM 747 C C . PHE A 1 94 ? -8.571 -3.600 4.767 1.00 71.88 94 PHE A C 1
ATOM 749 O O . PHE A 1 94 ? -8.767 -3.121 5.884 1.00 71.88 94 PHE A O 1
ATOM 756 N N . MET A 1 95 ? -9.526 -3.640 3.837 1.00 74.12 95 MET A N 1
ATOM 757 C CA . MET A 1 95 ? -10.882 -3.114 4.026 1.00 74.12 95 MET A CA 1
ATOM 758 C C . MET A 1 95 ? -11.847 -4.137 4.650 1.00 74.12 95 MET A C 1
ATOM 760 O O . MET A 1 95 ? -12.877 -3.759 5.206 1.00 74.12 95 MET A O 1
ATOM 764 N N . LEU A 1 96 ? -11.519 -5.431 4.653 1.00 72.50 96 LEU A N 1
ATOM 765 C CA . LEU A 1 96 ? -12.326 -6.491 5.276 1.00 72.50 96 LEU A CA 1
ATOM 766 C C . LEU A 1 96 ? -12.700 -6.235 6.756 1.00 72.50 96 LEU A C 1
ATOM 768 O O . LEU A 1 96 ? -13.857 -6.482 7.116 1.00 72.50 96 LEU A O 1
ATOM 772 N N . PRO A 1 97 ? -11.817 -5.693 7.625 1.00 63.31 97 PRO A N 1
ATOM 773 C CA . PRO A 1 97 ? -12.168 -5.337 9.000 1.00 63.31 97 PRO A CA 1
ATOM 774 C C . PRO A 1 97 ? -13.238 -4.241 9.089 1.00 63.31 97 PRO A C 1
ATOM 776 O O . PRO A 1 97 ? -13.859 -4.088 10.136 1.00 63.31 97 PRO A O 1
ATOM 779 N N . VAL A 1 98 ? -13.456 -3.454 8.031 1.00 65.12 98 VAL A N 1
ATOM 780 C CA . VAL A 1 98 ? -14.394 -2.314 7.995 1.00 65.12 98 VAL A CA 1
ATOM 781 C C . VAL A 1 98 ? -15.855 -2.767 7.918 1.00 65.12 98 VAL A C 1
ATOM 783 O O . VAL A 1 98 ? -16.772 -1.989 8.200 1.00 65.12 98 VAL A O 1
ATOM 786 N N . ARG A 1 99 ? -16.101 -4.042 7.595 1.00 64.06 99 ARG A N 1
ATOM 787 C CA . ARG A 1 99 ? -17.443 -4.628 7.618 1.00 64.06 99 ARG A CA 1
ATOM 788 C C . ARG A 1 99 ? -18.003 -4.508 9.040 1.00 64.06 99 ARG A C 1
ATOM 790 O O . ARG A 1 99 ? -17.314 -4.885 9.984 1.00 64.06 99 ARG A O 1
ATOM 797 N N . ARG A 1 100 ? -19.205 -3.914 9.153 1.00 60.50 100 ARG A N 1
ATOM 798 C CA . ARG A 1 100 ? -19.900 -3.504 10.396 1.00 60.50 100 ARG A CA 1
ATOM 799 C C . ARG A 1 100 ? -19.481 -4.364 11.597 1.00 60.50 100 ARG A C 1
ATOM 801 O O . ARG A 1 100 ? -19.531 -5.590 11.449 1.00 60.50 100 ARG A O 1
ATOM 808 N N . PRO A 1 101 ? -19.085 -3.769 12.743 1.00 61.44 101 PRO A N 1
ATOM 809 C CA . PRO A 1 101 ? -18.796 -4.551 13.936 1.00 61.44 101 PRO A CA 1
ATOM 810 C C . PRO A 1 101 ? -20.023 -5.420 14.206 1.00 61.44 101 PRO A C 1
ATOM 812 O O . PRO A 1 101 ? -21.123 -4.917 14.412 1.00 61.44 101 PRO A O 1
ATOM 815 N N . GLY A 1 102 ? -19.854 -6.730 14.036 1.00 60.53 102 GLY A N 1
ATOM 816 C CA . GLY A 1 102 ? -20.915 -7.666 14.354 1.00 60.53 102 GLY A CA 1
ATOM 817 C C . GLY A 1 102 ? -21.150 -7.584 15.850 1.00 60.53 102 GLY A C 1
ATOM 818 O O . GLY A 1 102 ? -20.187 -7.475 16.613 1.00 60.53 102 GLY A O 1
ATOM 819 N N . ILE A 1 103 ? -22.412 -7.646 16.248 1.00 60.00 103 ILE A N 1
ATOM 820 C CA . ILE A 1 103 ? -22.817 -7.860 17.633 1.00 60.00 103 ILE A CA 1
ATOM 821 C C . ILE A 1 103 ? -22.466 -9.318 17.953 1.00 60.00 103 ILE A C 1
ATOM 823 O O . ILE A 1 103 ? -23.301 -10.212 17.918 1.00 60.00 103 ILE A O 1
ATOM 827 N N . THR A 1 104 ? -21.179 -9.607 18.107 1.00 57.19 104 THR A N 1
ATOM 828 C CA . THR A 1 104 ? -20.714 -10.891 18.623 1.00 57.19 104 THR A CA 1
ATOM 829 C C . THR A 1 104 ? -20.405 -10.673 20.084 1.00 57.19 104 THR A C 1
ATOM 831 O O . THR A 1 104 ? -19.371 -10.089 20.414 1.00 57.19 104 THR A O 1
ATOM 834 N N . ALA A 1 105 ? -21.328 -11.127 20.931 1.00 52.72 105 ALA A N 1
ATOM 835 C CA . ALA A 1 105 ? -21.185 -11.134 22.374 1.00 52.72 105 ALA A CA 1
ATOM 836 C C . ALA A 1 105 ? -19.812 -11.720 22.758 1.00 52.72 105 ALA A C 1
ATOM 838 O O . ALA A 1 105 ? -19.507 -12.883 22.499 1.00 52.72 105 ALA A O 1
ATOM 839 N N . GLY A 1 106 ? -18.949 -10.878 23.327 1.00 54.56 106 GLY A N 1
ATOM 840 C CA . GLY A 1 106 ? -17.798 -11.312 24.120 1.00 54.56 106 GLY A CA 1
ATOM 841 C C . GLY A 1 106 ? -16.428 -11.415 23.440 1.00 54.56 106 GLY A C 1
ATOM 842 O O . GLY A 1 106 ? -15.437 -11.473 24.163 1.00 54.56 106 GLY A O 1
ATOM 843 N N . LYS A 1 107 ? -16.287 -11.390 22.106 1.00 58.47 107 LYS A N 1
ATOM 844 C CA . LYS A 1 107 ? -14.949 -11.378 21.466 1.00 58.47 107 LYS A CA 1
ATOM 845 C C . LYS A 1 107 ? -14.916 -10.479 20.237 1.00 58.47 107 LYS A C 1
ATOM 847 O O . LYS A 1 107 ? -15.433 -10.828 19.178 1.00 58.47 107 LYS A O 1
ATOM 852 N N . GLY A 1 108 ? -14.252 -9.328 20.361 1.00 60.84 108 GLY A N 1
ATOM 853 C CA . GLY A 1 108 ? -13.912 -8.495 19.209 1.00 60.84 108 GLY A CA 1
ATOM 854 C C . GLY A 1 108 ? -13.190 -9.337 18.153 1.00 60.84 108 GLY A C 1
ATOM 855 O O . GLY A 1 108 ? -12.279 -10.101 18.481 1.00 60.84 108 GLY A O 1
ATOM 856 N N . LYS A 1 109 ? -13.611 -9.237 16.884 1.00 64.50 109 LYS A N 1
ATOM 857 C CA . LYS A 1 109 ? -12.933 -9.936 15.784 1.00 64.50 109 LYS A CA 1
ATOM 858 C C . LYS A 1 109 ? -11.452 -9.570 15.822 1.00 64.50 109 LYS A C 1
ATOM 860 O O . LYS A 1 109 ? -11.100 -8.394 15.776 1.00 64.50 109 LYS A O 1
ATOM 865 N N . GLY A 1 110 ? -10.594 -10.580 15.936 1.00 69.38 110 GLY A N 1
ATOM 866 C CA . GLY A 1 110 ? -9.166 -10.359 16.110 1.00 69.38 110 GLY A CA 1
ATOM 867 C C . GLY A 1 110 ? -8.582 -9.577 14.935 1.00 69.38 110 GLY A C 1
ATOM 868 O O . GLY A 1 110 ? -8.698 -10.004 13.787 1.00 69.38 110 GLY A O 1
ATOM 869 N N . LEU A 1 111 ? -7.871 -8.484 15.230 1.00 79.38 111 LEU A N 1
ATOM 870 C CA . LEU A 1 111 ? -7.077 -7.714 14.258 1.00 79.38 111 LEU A CA 1
ATOM 871 C C . LEU A 1 111 ? -5.961 -8.561 13.607 1.00 79.38 111 LEU A C 1
ATOM 873 O O . LEU A 1 111 ? -5.321 -8.130 12.655 1.00 79.38 111 LEU A O 1
ATOM 877 N N . LYS A 1 112 ? -5.765 -9.796 14.089 1.00 84.88 112 LYS A N 1
ATOM 878 C CA . LYS A 1 112 ? -4.717 -10.733 13.687 1.00 84.88 112 LYS A CA 1
ATOM 879 C C . LYS A 1 112 ? -4.558 -10.848 12.173 1.00 84.88 112 LYS A C 1
ATOM 881 O O . LYS A 1 112 ? -3.449 -10.707 11.682 1.00 84.88 112 LYS A O 1
ATOM 886 N N . ARG A 1 113 ? -5.658 -11.045 11.435 1.00 83.31 113 ARG A N 1
ATOM 887 C CA . ARG A 1 113 ? -5.601 -11.203 9.971 1.00 83.31 113 ARG A CA 1
ATOM 888 C C . ARG A 1 113 ? -5.054 -9.953 9.287 1.00 83.31 113 ARG A C 1
ATOM 890 O O . ARG A 1 113 ? -4.182 -10.078 8.451 1.00 83.31 113 ARG A O 1
ATOM 897 N N . SER A 1 114 ? -5.500 -8.767 9.701 1.00 79.00 114 SER A N 1
ATOM 898 C CA . SER A 1 114 ? -5.013 -7.502 9.139 1.00 79.00 114 SER A CA 1
ATOM 899 C C . SER A 1 114 ? -3.537 -7.253 9.454 1.00 79.00 114 SER A C 1
ATOM 901 O O . SER A 1 114 ? -2.832 -6.696 8.621 1.00 79.00 114 SER A O 1
ATOM 903 N N . LEU A 1 115 ? -3.069 -7.651 10.643 1.00 82.50 115 LEU A N 1
ATOM 904 C CA . LEU A 1 115 ? -1.667 -7.484 11.041 1.00 82.50 115 LEU A CA 1
ATOM 905 C C . LEU A 1 115 ? -0.742 -8.423 10.271 1.00 82.50 115 LEU A C 1
ATOM 907 O O . LEU A 1 115 ? 0.324 -7.994 9.848 1.00 82.50 115 LEU A O 1
ATOM 911 N N . VAL A 1 116 ? -1.161 -9.675 10.059 1.00 87.00 116 VAL A N 1
ATOM 912 C CA . VAL A 1 116 ? -0.397 -10.653 9.270 1.00 87.00 116 VAL A CA 1
ATOM 913 C C . VAL A 1 116 ? -0.141 -10.121 7.867 1.00 87.00 116 VAL A C 1
ATOM 915 O O . VAL A 1 116 ? 0.984 -10.192 7.377 1.00 87.00 116 VAL A O 1
ATOM 918 N N . THR A 1 117 ? -1.151 -9.538 7.230 1.00 82.25 117 THR A N 1
ATOM 919 C CA . THR A 1 117 ? -0.972 -9.034 5.872 1.00 82.25 117 THR A CA 1
ATOM 920 C C . THR A 1 117 ? -0.301 -7.682 5.799 1.00 82.25 117 THR A C 1
ATOM 922 O O . THR A 1 117 ? 0.421 -7.433 4.843 1.00 82.25 117 THR A O 1
ATOM 925 N N . ALA A 1 118 ? -0.468 -6.826 6.808 1.00 81.44 118 ALA A N 1
ATOM 926 C CA . ALA A 1 118 ? 0.375 -5.645 6.931 1.00 81.44 118 ALA A CA 1
ATOM 927 C C . ALA A 1 118 ? 1.855 -6.039 7.049 1.00 81.44 118 ALA A C 1
ATOM 929 O O . ALA A 1 118 ? 2.694 -5.443 6.382 1.00 81.44 118 ALA A O 1
ATOM 930 N N . GLY A 1 119 ? 2.164 -7.095 7.808 1.00 85.50 119 GLY A N 1
ATOM 931 C CA . GLY A 1 119 ? 3.506 -7.670 7.860 1.00 85.50 119 GLY A CA 1
ATOM 932 C C . GLY A 1 119 ? 3.987 -8.154 6.492 1.00 85.50 119 GLY A C 1
ATOM 933 O O . GLY A 1 119 ? 5.138 -7.921 6.140 1.00 85.50 119 GLY A O 1
ATOM 934 N N . PHE A 1 120 ? 3.120 -8.808 5.711 1.00 86.25 120 PHE A N 1
ATOM 935 C CA . PHE A 1 120 ? 3.476 -9.291 4.370 1.00 86.25 120 PHE A CA 1
ATOM 936 C C . PHE A 1 120 ? 3.781 -8.132 3.418 1.00 86.25 120 PHE A C 1
ATOM 938 O O . PHE A 1 120 ? 4.776 -8.169 2.703 1.00 86.25 120 PHE A O 1
ATOM 945 N N . VAL A 1 121 ? 2.980 -7.064 3.461 1.00 80.81 121 VAL A N 1
ATOM 946 C CA . VAL A 1 121 ? 3.256 -5.851 2.682 1.00 80.81 121 VAL A CA 1
ATOM 947 C C . VAL A 1 121 ? 4.610 -5.263 3.074 1.00 80.81 121 VAL A C 1
ATOM 949 O O . VAL A 1 121 ? 5.423 -5.024 2.192 1.00 80.81 121 VAL A O 1
ATOM 952 N N . ILE A 1 122 ? 4.907 -5.111 4.371 1.00 82.44 122 ILE A N 1
ATOM 953 C CA . ILE A 1 122 ? 6.226 -4.638 4.835 1.00 82.44 122 ILE A CA 1
ATOM 954 C C . ILE A 1 122 ? 7.359 -5.506 4.269 1.00 82.44 122 ILE A C 1
ATOM 956 O O . ILE A 1 122 ? 8.390 -4.975 3.865 1.00 82.44 122 ILE A O 1
ATOM 960 N N . ALA A 1 123 ? 7.168 -6.823 4.201 1.00 86.75 123 ALA A N 1
ATOM 961 C CA . ALA A 1 123 ? 8.163 -7.740 3.663 1.00 86.75 123 ALA A CA 1
ATOM 962 C C . ALA A 1 123 ? 8.422 -7.551 2.165 1.00 86.75 123 ALA A C 1
ATOM 964 O O . ALA A 1 123 ? 9.577 -7.517 1.744 1.00 86.75 123 ALA A O 1
ATOM 965 N N . VAL A 1 124 ? 7.362 -7.371 1.372 1.00 81.62 124 VAL A N 1
ATOM 966 C CA . VAL A 1 124 ? 7.479 -7.055 -0.059 1.00 81.62 124 VAL A CA 1
ATOM 967 C C . VAL A 1 124 ? 8.208 -5.726 -0.253 1.00 81.62 124 VAL A C 1
ATOM 969 O O . VAL A 1 124 ? 9.089 -5.633 -1.100 1.00 81.62 124 VAL A O 1
ATOM 972 N N . LEU A 1 125 ? 7.914 -4.717 0.570 1.00 79.56 125 LEU A N 1
ATOM 973 C CA . LEU A 1 125 ? 8.609 -3.427 0.508 1.00 79.56 125 LEU A CA 1
ATOM 974 C C . LEU A 1 125 ? 10.077 -3.524 0.911 1.00 79.56 125 LEU A C 1
ATOM 976 O O . LEU A 1 125 ? 10.920 -2.856 0.321 1.00 79.56 125 LEU A O 1
ATOM 980 N N . CYS A 1 126 ? 10.391 -4.376 1.884 1.00 83.12 126 CYS A N 1
ATOM 981 C CA . CYS A 1 126 ? 11.763 -4.655 2.278 1.00 83.12 126 CYS A CA 1
ATOM 982 C C . CYS A 1 126 ? 12.546 -5.327 1.143 1.00 83.12 126 CYS A C 1
ATOM 984 O O . CYS A 1 126 ? 13.653 -4.886 0.843 1.00 83.12 126 CYS A O 1
ATOM 986 N N . LEU A 1 127 ? 11.957 -6.322 0.466 1.00 83.62 127 LEU A N 1
ATOM 987 C CA . LEU A 1 127 ? 12.553 -6.919 -0.733 1.00 83.62 127 LEU A CA 1
ATOM 988 C C . LEU A 1 127 ? 12.829 -5.848 -1.788 1.00 83.62 127 LEU A C 1
ATOM 990 O O . LEU A 1 127 ? 13.935 -5.758 -2.309 1.00 83.62 127 LEU A O 1
ATOM 994 N N . ALA A 1 128 ? 11.833 -5.017 -2.064 1.00 77.62 128 ALA A N 1
ATOM 995 C CA . ALA A 1 128 ? 11.921 -3.998 -3.091 1.00 77.62 128 ALA A CA 1
ATOM 996 C C . ALA A 1 128 ? 13.020 -2.957 -2.785 1.00 77.62 128 ALA A C 1
ATOM 998 O O . ALA A 1 128 ? 13.798 -2.591 -3.664 1.00 77.62 128 ALA A O 1
ATOM 999 N N . ALA A 1 129 ? 13.156 -2.557 -1.515 1.00 77.00 129 ALA A N 1
ATOM 1000 C CA . ALA A 1 129 ? 14.243 -1.700 -1.051 1.00 77.00 129 ALA A CA 1
ATOM 1001 C C . ALA A 1 129 ? 15.622 -2.368 -1.199 1.00 77.00 129 ALA A C 1
ATOM 1003 O O . ALA A 1 129 ? 16.567 -1.726 -1.652 1.00 77.00 129 ALA A O 1
ATOM 1004 N N . LEU A 1 130 ? 15.745 -3.656 -0.861 1.00 81.94 130 LEU A N 1
ATOM 1005 C CA . LEU A 1 130 ? 16.998 -4.401 -1.014 1.00 81.94 130 LEU A CA 1
ATOM 1006 C C . LEU A 1 130 ? 17.392 -4.584 -2.482 1.00 81.94 130 LEU A C 1
ATOM 1008 O O . LEU A 1 130 ? 18.573 -4.472 -2.796 1.00 81.94 130 LEU A O 1
ATOM 1012 N N . MET A 1 131 ? 16.430 -4.811 -3.381 1.00 79.62 131 MET A N 1
ATOM 1013 C CA . MET A 1 131 ? 16.692 -4.848 -4.823 1.00 79.62 131 MET A CA 1
ATOM 1014 C C . MET A 1 131 ? 17.183 -3.488 -5.330 1.00 79.62 131 MET A C 1
ATOM 1016 O O . MET A 1 131 ? 18.185 -3.434 -6.036 1.00 79.62 131 MET A O 1
ATOM 1020 N N . GLY A 1 132 ? 16.553 -2.389 -4.898 1.00 72.19 132 GLY A N 1
ATOM 1021 C CA . GLY A 1 132 ? 17.006 -1.035 -5.232 1.00 72.19 132 GLY A CA 1
ATOM 1022 C C . GLY A 1 132 ? 18.426 -0.736 -4.738 1.00 72.19 132 GLY A C 1
ATOM 1023 O O . GLY A 1 132 ? 19.239 -0.196 -5.486 1.00 72.19 132 GLY A O 1
ATOM 1024 N N . ILE A 1 133 ? 18.760 -1.143 -3.507 1.00 77.00 133 ILE A N 1
ATOM 1025 C CA . ILE A 1 133 ? 20.125 -1.034 -2.964 1.00 77.00 133 ILE A CA 1
ATOM 1026 C C . ILE A 1 133 ? 21.096 -1.911 -3.761 1.00 77.00 133 ILE A C 1
ATOM 1028 O O . ILE A 1 133 ? 22.201 -1.472 -4.063 1.00 77.00 133 ILE A O 1
ATOM 1032 N N . GLY A 1 134 ? 20.699 -3.135 -4.111 1.00 78.31 134 GLY A N 1
ATOM 1033 C CA . GLY A 1 134 ? 21.517 -4.061 -4.892 1.00 78.31 134 GLY A CA 1
ATOM 1034 C C . GLY A 1 134 ? 21.898 -3.490 -6.255 1.00 78.31 134 GLY A C 1
ATOM 1035 O O . GLY A 1 134 ? 23.073 -3.513 -6.612 1.00 78.31 134 GLY A O 1
ATOM 1036 N N . GLU A 1 135 ? 20.937 -2.912 -6.974 1.00 73.62 135 GLU A N 1
ATOM 1037 C CA . GLU A 1 135 ? 21.191 -2.229 -8.247 1.00 73.62 135 GLU A CA 1
ATOM 1038 C C . GLU A 1 135 ? 22.067 -0.982 -8.073 1.00 73.62 135 GLU A C 1
ATOM 1040 O O . GLU A 1 135 ? 23.028 -0.792 -8.817 1.00 73.62 135 GLU A O 1
ATOM 1045 N N . ALA A 1 136 ? 21.823 -0.172 -7.038 1.00 69.25 136 ALA A N 1
ATOM 1046 C CA . ALA A 1 136 ? 22.668 0.987 -6.745 1.00 69.25 136 ALA A CA 1
ATOM 1047 C C . ALA A 1 136 ? 24.122 0.586 -6.431 1.00 69.25 136 ALA A C 1
ATOM 1049 O O . ALA A 1 136 ? 25.064 1.230 -6.890 1.00 69.25 136 ALA A O 1
ATOM 1050 N N . LEU A 1 137 ? 24.327 -0.497 -5.677 1.00 76.38 137 LEU A N 1
ATOM 1051 C CA . LEU A 1 137 ? 25.659 -1.016 -5.366 1.00 76.38 137 LEU A CA 1
ATOM 1052 C C . LEU A 1 137 ? 26.346 -1.613 -6.596 1.00 76.38 137 LEU A C 1
ATOM 1054 O O . LEU A 1 137 ? 27.541 -1.378 -6.779 1.00 76.38 137 LEU A O 1
ATOM 1058 N N . ARG A 1 138 ? 25.616 -2.345 -7.449 1.00 72.56 138 ARG A N 1
ATOM 1059 C CA . ARG A 1 138 ? 26.134 -2.843 -8.736 1.00 72.56 138 ARG A CA 1
ATOM 1060 C C . ARG A 1 138 ? 26.618 -1.691 -9.612 1.00 72.56 138 ARG A C 1
ATOM 1062 O O . ARG A 1 138 ? 27.710 -1.780 -10.160 1.00 72.56 138 ARG A O 1
ATOM 1069 N N . ALA A 1 139 ? 25.853 -0.602 -9.665 1.00 67.50 139 ALA A N 1
ATOM 1070 C CA . ALA A 1 139 ? 26.223 0.601 -10.402 1.00 67.50 139 ALA A CA 1
ATOM 1071 C C . ALA A 1 139 ? 27.459 1.314 -9.822 1.00 67.50 139 ALA A C 1
ATOM 1073 O O . ALA A 1 139 ? 28.267 1.845 -10.574 1.00 67.50 139 ALA A O 1
ATOM 1074 N N . LEU A 1 140 ? 27.615 1.345 -8.493 1.00 75.44 140 LEU A N 1
ATOM 1075 C CA . LEU A 1 140 ? 28.715 2.065 -7.839 1.00 75.44 140 LEU A CA 1
ATOM 1076 C C . LEU A 1 140 ? 30.032 1.291 -7.787 1.00 75.44 140 LEU A C 1
ATOM 1078 O O . LEU A 1 140 ? 31.090 1.912 -7.730 1.00 75.44 140 LEU A O 1
ATOM 1082 N N . SER A 1 141 ? 29.979 -0.037 -7.697 1.00 76.75 141 SER A N 1
ATOM 1083 C CA . SER A 1 141 ? 31.153 -0.812 -7.291 1.00 76.75 141 SER A CA 1
ATOM 1084 C C . SER A 1 141 ? 31.878 -1.532 -8.422 1.00 76.75 141 SER A C 1
ATOM 1086 O O . SER A 1 141 ? 32.949 -2.060 -8.146 1.00 76.75 141 SER A O 1
ATOM 1088 N N . ASP A 1 142 ? 31.346 -1.609 -9.648 1.00 71.69 142 ASP A N 1
ATOM 1089 C CA . ASP A 1 142 ? 31.824 -2.491 -10.746 1.00 71.69 142 ASP A CA 1
ATOM 1090 C C . ASP A 1 142 ? 31.955 -3.989 -10.353 1.00 71.69 142 ASP A C 1
ATOM 1092 O O . ASP A 1 142 ? 32.150 -4.885 -11.175 1.00 71.69 142 ASP A O 1
ATOM 1096 N N . TYR A 1 143 ? 31.773 -4.298 -9.069 1.00 63.50 143 TYR A N 1
ATOM 1097 C CA . TYR A 1 143 ? 31.681 -5.614 -8.502 1.00 63.50 143 TYR A CA 1
ATOM 1098 C C . TYR A 1 143 ? 30.307 -6.158 -8.845 1.00 63.50 143 TYR A C 1
ATOM 1100 O O . TYR A 1 143 ? 29.280 -5.807 -8.257 1.00 63.50 143 TYR A O 1
ATOM 1108 N N . ARG A 1 144 ? 30.303 -7.122 -9.763 1.00 58.50 144 ARG A N 1
ATOM 1109 C CA . ARG A 1 144 ? 29.234 -8.109 -9.811 1.00 58.50 144 ARG A CA 1
ATOM 1110 C C . ARG A 1 144 ? 29.255 -8.852 -8.484 1.00 58.50 144 ARG A C 1
ATOM 1112 O O . ARG A 1 144 ? 30.008 -9.809 -8.315 1.00 58.50 144 ARG A O 1
ATOM 1119 N N . LEU A 1 145 ? 28.436 -8.393 -7.539 1.00 65.25 145 LEU A N 1
ATOM 1120 C CA . LEU A 1 145 ? 28.110 -9.133 -6.330 1.00 65.25 145 LEU A CA 1
ATOM 1121 C C . LEU A 1 145 ? 27.345 -10.389 -6.767 1.00 65.25 145 LEU A C 1
ATOM 1123 O O . LEU A 1 145 ? 26.116 -10.439 -6.770 1.00 65.25 145 LEU A O 1
ATOM 1127 N N . SER A 1 146 ? 28.102 -11.387 -7.218 1.00 62.31 146 SER A N 1
ATOM 1128 C CA . SER A 1 146 ? 27.654 -12.759 -7.342 1.00 62.31 146 SER A CA 1
ATOM 1129 C C . SER A 1 146 ? 27.471 -13.244 -5.913 1.00 62.31 146 SER A C 1
ATOM 1131 O O . SER A 1 146 ? 28.402 -13.723 -5.266 1.00 62.31 146 SER A O 1
ATOM 1133 N N . LEU A 1 147 ? 26.276 -13.020 -5.369 1.00 62.28 147 LEU A N 1
ATOM 1134 C CA . LEU A 1 147 ? 25.795 -13.786 -4.231 1.00 62.28 147 LEU A CA 1
ATOM 1135 C C . LEU A 1 147 ? 25.725 -15.225 -4.740 1.00 62.28 147 LEU A C 1
ATOM 1137 O O . LEU A 1 147 ? 24.725 -15.614 -5.334 1.00 62.28 147 LEU A O 1
ATOM 1141 N N . GLY A 1 148 ? 26.842 -15.949 -4.607 1.00 55.06 148 GLY A N 1
ATOM 1142 C CA . GLY A 1 148 ? 27.086 -17.301 -5.111 1.00 55.06 148 GLY A CA 1
ATOM 1143 C C . GLY A 1 148 ? 26.243 -18.347 -4.394 1.00 55.06 148 GLY A C 1
ATOM 1144 O O . GLY A 1 148 ? 26.760 -19.305 -3.826 1.00 55.06 148 GLY A O 1
ATOM 1145 N N . PHE A 1 149 ? 24.935 -18.133 -4.370 1.00 64.62 149 PHE A N 1
ATOM 1146 C CA . PHE A 1 149 ? 23.963 -19.121 -3.974 1.00 64.62 149 PHE A CA 1
ATOM 1147 C C . PHE A 1 149 ? 23.679 -19.978 -5.198 1.00 64.62 149 PHE A C 1
ATOM 1149 O O . PHE A 1 149 ? 22.840 -19.639 -6.030 1.00 64.62 149 PHE A O 1
ATOM 1156 N N . ASP A 1 150 ? 24.397 -21.095 -5.287 1.00 71.81 150 ASP A N 1
ATOM 1157 C CA . ASP A 1 150 ? 24.238 -22.140 -6.304 1.00 71.81 150 ASP A CA 1
ATOM 1158 C C . ASP A 1 150 ? 22.952 -22.961 -6.045 1.00 71.81 150 ASP A C 1
ATOM 1160 O O . ASP A 1 150 ? 22.940 -24.185 -5.921 1.00 71.81 150 ASP A O 1
ATOM 1164 N N . LEU A 1 151 ? 21.839 -22.252 -5.852 1.00 75.94 151 LEU A N 1
ATOM 1165 C CA . LEU A 1 151 ? 20.504 -22.806 -5.681 1.00 75.94 151 LEU A CA 1
ATOM 1166 C C . LEU A 1 151 ? 19.805 -22.807 -7.049 1.00 75.94 151 LEU A C 1
ATOM 1168 O O . LEU A 1 151 ? 19.872 -21.806 -7.769 1.00 75.94 151 LEU A O 1
ATOM 1172 N N . PRO A 1 152 ? 19.089 -23.882 -7.426 1.00 68.12 152 PRO A N 1
ATOM 1173 C CA . PRO A 1 152 ? 18.274 -23.875 -8.635 1.00 68.12 152 PRO A CA 1
ATOM 1174 C C . PRO A 1 152 ? 17.220 -22.761 -8.529 1.00 68.12 152 PRO A C 1
ATOM 1176 O O . PRO A 1 152 ? 16.364 -22.781 -7.645 1.00 68.12 152 PRO A O 1
ATOM 1179 N N . GLY A 1 153 ? 17.319 -21.756 -9.406 1.00 72.62 153 GLY A N 1
ATOM 1180 C CA . GLY A 1 153 ? 16.512 -20.532 -9.326 1.00 72.62 153 GLY A CA 1
ATOM 1181 C C . GLY A 1 153 ? 16.994 -19.527 -8.267 1.00 72.62 153 GLY A C 1
ATOM 1182 O O . GLY A 1 153 ? 16.162 -18.895 -7.614 1.00 72.62 153 GLY A O 1
ATOM 1183 N N . GLY A 1 154 ? 18.312 -19.402 -8.063 1.00 77.75 154 GLY A N 1
ATOM 1184 C CA . GLY A 1 154 ? 18.968 -18.615 -7.005 1.00 77.75 154 GLY A CA 1
ATOM 1185 C C . GLY A 1 154 ? 18.406 -17.210 -6.763 1.00 77.75 154 GLY A C 1
ATOM 1186 O O . GLY A 1 154 ? 18.202 -16.815 -5.618 1.00 77.75 154 GLY A O 1
ATOM 1187 N N . GLU A 1 155 ? 18.076 -16.469 -7.822 1.00 75.25 155 GLU A N 1
ATOM 1188 C CA . GLU A 1 155 ? 17.548 -15.102 -7.700 1.00 75.25 155 GLU A CA 1
ATOM 1189 C C . GLU A 1 155 ? 16.144 -15.072 -7.078 1.00 75.25 155 GLU A C 1
ATOM 1191 O O . GLU A 1 155 ? 15.887 -14.345 -6.114 1.00 75.25 155 GLU A O 1
ATOM 1196 N N . TYR A 1 156 ? 15.240 -15.920 -7.572 1.00 77.81 156 TYR A N 1
ATOM 1197 C CA . TYR A 1 156 ? 13.870 -16.013 -7.062 1.00 77.81 156 TYR A CA 1
ATOM 1198 C C . TYR A 1 156 ? 13.818 -16.630 -5.665 1.00 77.81 156 TYR A C 1
ATOM 1200 O O . TYR A 1 156 ? 13.009 -16.219 -4.831 1.00 77.81 156 TYR A O 1
ATOM 1208 N N . THR A 1 157 ? 14.694 -17.596 -5.384 1.00 82.12 157 THR A N 1
ATOM 1209 C CA . THR A 1 157 ? 14.803 -18.196 -4.049 1.00 82.12 157 THR A CA 1
ATOM 1210 C C . THR A 1 157 ? 15.353 -17.199 -3.035 1.00 82.12 157 THR A C 1
ATOM 1212 O O . THR A 1 157 ? 14.772 -17.075 -1.957 1.00 82.12 157 THR A O 1
ATOM 1215 N N . ALA A 1 158 ? 16.380 -16.418 -3.380 1.00 83.50 158 ALA A N 1
ATOM 1216 C CA . ALA A 1 158 ? 16.887 -15.348 -2.521 1.00 83.50 158 ALA A CA 1
ATOM 1217 C C . ALA A 1 158 ? 15.808 -14.290 -2.234 1.00 83.50 158 ALA A C 1
ATOM 1219 O O . ALA A 1 158 ? 15.586 -13.933 -1.074 1.00 83.50 158 ALA A O 1
ATOM 1220 N N . ALA A 1 159 ? 15.074 -13.851 -3.262 1.00 83.94 159 ALA A N 1
ATOM 1221 C CA . ALA A 1 159 ? 13.960 -12.919 -3.100 1.00 83.94 159 ALA A CA 1
ATOM 1222 C C . ALA A 1 159 ? 12.858 -13.488 -2.185 1.00 83.94 159 ALA A C 1
ATOM 1224 O O . ALA A 1 159 ? 12.382 -12.809 -1.271 1.00 83.94 159 ALA A O 1
ATOM 1225 N N . GLY A 1 160 ? 12.496 -14.759 -2.379 1.00 86.19 160 GLY A N 1
ATOM 1226 C CA . GLY A 1 160 ? 11.536 -15.466 -1.533 1.00 86.19 160 GLY A CA 1
ATOM 1227 C C . GLY A 1 160 ? 11.985 -15.555 -0.073 1.00 86.19 160 GLY A C 1
ATOM 1228 O O . GLY A 1 160 ? 11.195 -15.270 0.827 1.00 86.19 160 GLY A O 1
ATOM 1229 N N . VAL A 1 161 ? 13.259 -15.879 0.175 1.00 89.25 161 VAL A N 1
ATOM 1230 C CA . VAL A 1 161 ? 13.843 -15.928 1.527 1.00 89.25 161 VAL A CA 1
ATOM 1231 C C . VAL A 1 161 ? 13.764 -14.561 2.200 1.00 89.25 161 VAL A C 1
ATOM 1233 O O . VAL A 1 161 ? 13.307 -14.476 3.339 1.00 89.25 161 VAL A O 1
ATOM 1236 N N . VAL A 1 162 ? 14.135 -13.488 1.498 1.00 88.50 162 VAL A N 1
ATOM 1237 C CA . VAL A 1 162 ? 14.041 -12.115 2.017 1.00 88.50 162 VAL A CA 1
ATOM 1238 C C . VAL A 1 162 ? 12.607 -11.780 2.429 1.00 88.50 162 VAL A C 1
ATOM 1240 O O . VAL A 1 162 ? 12.393 -11.301 3.543 1.00 88.50 162 VAL A O 1
ATOM 1243 N N . VAL A 1 163 ? 11.617 -12.079 1.582 1.00 89.25 163 VAL A N 1
ATOM 1244 C CA . VAL A 1 163 ? 10.201 -11.821 1.894 1.00 89.25 163 VAL A CA 1
ATOM 1245 C C . VAL A 1 163 ? 9.742 -12.650 3.091 1.00 89.25 163 VAL A C 1
ATOM 1247 O O . VAL A 1 163 ? 9.118 -12.113 4.003 1.00 89.25 163 VAL A O 1
ATOM 1250 N N . VAL A 1 164 ? 10.063 -13.943 3.146 1.00 92.50 164 VAL A N 1
ATOM 1251 C CA . VAL A 1 164 ? 9.650 -14.806 4.264 1.00 92.50 164 VAL A CA 1
ATOM 1252 C C . VAL A 1 164 ? 10.282 -14.345 5.578 1.00 92.50 164 VAL A C 1
ATOM 1254 O O . VAL A 1 164 ? 9.576 -14.236 6.581 1.00 92.50 164 VAL A O 1
ATOM 1257 N N . VAL A 1 165 ? 11.577 -14.018 5.580 1.00 94.5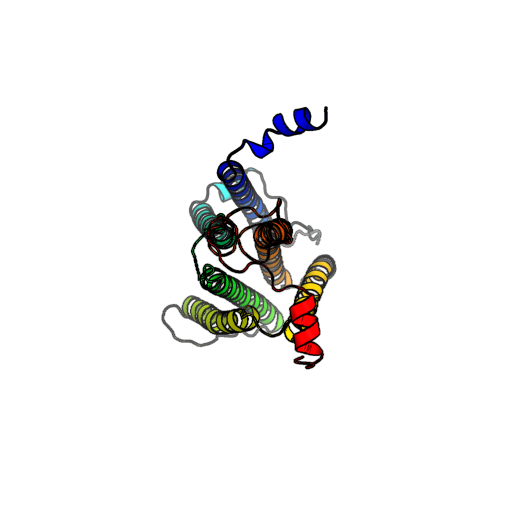0 165 VAL A N 1
ATOM 1258 C CA . VAL A 1 165 ? 12.294 -13.539 6.772 1.00 94.50 165 VAL A CA 1
ATOM 1259 C C . VAL A 1 165 ? 11.753 -12.182 7.221 1.00 94.50 165 VAL A C 1
ATOM 1261 O O . VAL A 1 165 ? 11.394 -12.021 8.390 1.00 94.50 165 VAL A O 1
ATOM 1264 N N . ALA A 1 166 ? 11.618 -11.218 6.308 1.00 90.31 166 ALA A N 1
ATOM 1265 C CA . ALA A 1 166 ? 11.072 -9.904 6.632 1.00 90.31 166 ALA A CA 1
ATOM 1266 C C . ALA A 1 166 ? 9.623 -10.003 7.138 1.00 90.31 166 ALA A C 1
ATOM 1268 O O . ALA A 1 166 ? 9.257 -9.325 8.099 1.00 90.31 166 ALA A O 1
ATOM 1269 N N . TRP A 1 167 ? 8.810 -10.899 6.570 1.00 94.31 167 TRP A N 1
ATOM 1270 C CA . TRP A 1 167 ? 7.437 -11.145 7.016 1.00 94.31 167 TRP A CA 1
ATOM 1271 C C . TRP A 1 167 ? 7.382 -11.775 8.410 1.00 94.31 167 TRP A C 1
ATOM 1273 O O . TRP A 1 167 ? 6.589 -11.337 9.256 1.00 94.31 167 TRP A O 1
ATOM 1283 N N . ALA A 1 168 ? 8.245 -12.763 8.664 1.00 94.25 168 ALA A N 1
ATOM 1284 C CA . ALA A 1 168 ? 8.373 -13.441 9.948 1.00 94.25 168 ALA A CA 1
ATOM 1285 C C . ALA A 1 168 ? 8.846 -12.498 11.065 1.00 94.25 168 ALA A C 1
ATOM 1287 O O . ALA A 1 168 ? 8.455 -12.694 12.212 1.00 94.25 168 ALA A O 1
ATOM 1288 N N . ILE A 1 169 ? 9.620 -11.455 10.743 1.00 92.25 169 ILE A N 1
ATOM 1289 C CA . ILE A 1 169 ? 10.052 -10.416 11.693 1.00 92.25 169 ILE A CA 1
ATOM 1290 C C . ILE A 1 169 ? 8.975 -9.333 11.864 1.00 92.25 169 ILE A C 1
ATOM 1292 O O . ILE A 1 169 ? 8.617 -8.978 12.989 1.00 92.25 169 ILE A O 1
ATOM 1296 N N . ALA A 1 170 ? 8.416 -8.809 10.770 1.00 86.75 170 ALA A N 1
ATOM 1297 C CA . ALA A 1 170 ? 7.474 -7.689 10.811 1.00 86.75 170 ALA A CA 1
ATOM 1298 C C . ALA A 1 170 ? 6.154 -8.057 11.508 1.00 86.75 170 ALA A C 1
ATOM 1300 O O . ALA A 1 170 ? 5.618 -7.285 12.305 1.00 86.75 170 ALA A O 1
ATOM 1301 N N . THR A 1 171 ? 5.636 -9.257 11.246 1.00 88.06 171 THR A N 1
ATOM 1302 C CA . THR A 1 171 ? 4.358 -9.727 11.794 1.00 88.06 171 THR A CA 1
ATOM 1303 C C . THR A 1 171 ? 4.318 -9.745 13.333 1.00 88.06 171 THR A C 1
ATOM 1305 O O . THR A 1 171 ? 3.419 -9.116 13.898 1.00 88.06 171 THR A O 1
ATOM 1308 N N . PRO A 1 172 ? 5.248 -10.396 14.065 1.00 89.44 172 PRO A N 1
ATOM 1309 C CA . PRO A 1 172 ? 5.245 -10.391 15.530 1.00 89.44 172 PRO A CA 1
ATOM 1310 C C . PRO A 1 172 ? 5.472 -8.995 16.122 1.00 89.44 172 PRO A C 1
ATOM 1312 O O . PRO A 1 172 ? 4.861 -8.673 17.143 1.00 89.44 172 PRO A O 1
ATOM 1315 N N . VAL A 1 173 ? 6.272 -8.139 15.472 1.00 82.38 173 VAL A N 1
ATOM 1316 C CA . VAL A 1 173 ? 6.442 -6.733 15.881 1.00 82.38 173 VAL A CA 1
ATOM 1317 C C . VAL A 1 173 ? 5.104 -5.994 15.813 1.00 82.38 173 VAL A C 1
ATOM 1319 O O . VAL A 1 173 ? 4.701 -5.354 16.788 1.00 82.38 173 VAL A O 1
ATOM 1322 N N . LEU A 1 174 ? 4.357 -6.155 14.717 1.00 81.81 174 LEU A N 1
ATOM 1323 C CA . LEU A 1 174 ? 3.016 -5.587 14.561 1.00 81.81 174 LEU A CA 1
ATOM 1324 C C . LEU A 1 174 ? 2.017 -6.155 15.576 1.00 81.81 174 LEU A C 1
ATOM 1326 O O . LEU A 1 174 ? 1.231 -5.403 16.152 1.00 81.81 174 LEU A O 1
ATOM 1330 N N . PHE A 1 175 ? 2.055 -7.462 15.845 1.00 84.69 175 PHE A N 1
ATOM 1331 C CA . PHE A 1 175 ? 1.235 -8.083 16.890 1.00 84.69 175 PHE A CA 1
ATOM 1332 C C . PHE A 1 175 ? 1.520 -7.502 18.268 1.00 84.69 175 PHE A C 1
ATOM 1334 O O . PHE A 1 175 ? 0.586 -7.187 19.011 1.00 84.69 175 PHE A O 1
ATOM 1341 N N . ARG A 1 176 ? 2.797 -7.331 18.611 1.00 82.56 176 ARG A N 1
ATOM 1342 C CA . ARG A 1 176 ? 3.206 -6.755 19.890 1.00 82.56 176 ARG A CA 1
ATOM 1343 C C . ARG A 1 176 ? 2.786 -5.294 20.009 1.00 82.56 176 ARG A C 1
ATOM 1345 O O . ARG A 1 176 ? 2.354 -4.896 21.090 1.00 82.56 176 ARG A O 1
ATOM 1352 N N . PHE A 1 177 ? 2.882 -4.540 18.916 1.00 74.62 177 PHE A N 1
ATOM 1353 C CA . PHE A 1 177 ? 2.487 -3.135 18.832 1.00 74.62 177 PHE A CA 1
ATOM 1354 C C . PHE A 1 177 ? 0.970 -2.941 18.950 1.00 74.62 177 PHE A C 1
ATOM 1356 O O . PHE A 1 177 ? 0.511 -2.047 19.654 1.00 74.62 177 PHE A O 1
ATOM 1363 N N . ALA A 1 178 ? 0.186 -3.795 18.290 1.00 78.75 178 ALA A N 1
ATOM 1364 C CA . ALA A 1 178 ? -1.271 -3.710 18.277 1.00 78.75 178 ALA A CA 1
ATOM 1365 C C . ALA A 1 178 ? -1.946 -4.359 19.496 1.00 78.75 178 ALA A C 1
ATOM 1367 O O . ALA A 1 178 ? -3.155 -4.209 19.685 1.00 78.75 178 ALA A O 1
ATOM 1368 N N . SER A 1 179 ? -1.197 -5.111 20.306 1.00 77.69 179 SER A N 1
ATOM 1369 C CA . SER A 1 179 ? -1.730 -5.709 21.528 1.00 77.69 179 SER A CA 1
ATOM 1370 C C . SER A 1 179 ? -2.120 -4.603 22.517 1.00 77.69 179 SER A C 1
ATOM 1372 O O . SER A 1 179 ? -1.292 -3.729 22.784 1.00 77.69 179 SER A O 1
ATOM 1374 N N . PRO A 1 180 ? -3.344 -4.622 23.081 1.00 60.88 180 PRO A N 1
ATOM 1375 C CA . PRO A 1 180 ? -3.782 -3.632 24.058 1.00 60.88 180 PRO A CA 1
ATOM 1376 C C . PRO A 1 180 ? -2.901 -3.724 25.310 1.00 60.88 180 PRO A C 1
ATOM 1378 O O . PRO A 1 180 ? -3.021 -4.645 26.112 1.00 60.88 180 PRO A O 1
ATOM 1381 N N . GLY A 1 181 ? -1.961 -2.791 25.432 1.00 66.50 181 GLY A N 1
ATOM 1382 C CA . GLY A 1 181 ? -1.165 -2.554 26.632 1.00 66.50 181 GLY A CA 1
ATOM 1383 C C . GLY A 1 181 ? -1.499 -1.186 27.235 1.00 66.50 181 GLY A C 1
ATOM 1384 O O . GLY A 1 181 ? -2.220 -0.410 26.601 1.00 66.50 181 GLY A O 1
ATOM 1385 N N . PRO A 1 182 ? -0.967 -0.867 28.431 1.00 65.44 182 PRO A N 1
ATOM 1386 C CA . PRO A 1 182 ? -1.135 0.442 29.060 1.00 65.44 182 PRO A CA 1
ATOM 1387 C C . PRO A 1 182 ? -0.839 1.551 28.046 1.00 65.44 182 PRO A C 1
ATOM 1389 O O . PRO A 1 182 ? 0.202 1.512 27.381 1.00 65.44 182 PRO A O 1
ATOM 1392 N N . ARG A 1 183 ? -1.780 2.493 27.893 1.00 50.41 183 ARG A N 1
ATOM 1393 C CA . ARG A 1 183 ? -1.881 3.467 26.784 1.00 50.41 183 ARG A CA 1
ATOM 1394 C C . ARG A 1 183 ? -0.689 4.432 26.642 1.00 50.41 183 ARG A C 1
ATOM 1396 O O . ARG A 1 183 ? -0.666 5.240 25.719 1.00 50.41 183 ARG A O 1
ATOM 1403 N N . GLU A 1 184 ? 0.341 4.299 27.469 1.00 51.19 184 GLU A N 1
ATOM 1404 C CA . GLU A 1 184 ? 1.465 5.230 27.572 1.00 51.19 184 GLU A CA 1
ATOM 1405 C C . GLU A 1 184 ? 2.829 4.675 27.148 1.00 51.19 184 GLU A C 1
ATOM 1407 O O . GLU A 1 184 ? 3.866 5.260 27.460 1.00 51.19 184 GLU A O 1
ATOM 1412 N N . ARG A 1 185 ? 2.904 3.553 26.428 1.00 58.06 185 ARG A N 1
ATOM 1413 C CA . ARG A 1 185 ? 4.229 3.031 26.060 1.00 58.06 185 ARG A CA 1
ATOM 1414 C C . ARG A 1 185 ? 4.907 3.914 25.016 1.00 58.06 185 ARG A C 1
ATOM 1416 O O . ARG A 1 185 ? 4.362 4.150 23.944 1.00 58.06 185 ARG A O 1
ATOM 1423 N N . VAL A 1 186 ? 6.142 4.315 25.326 1.00 66.88 186 VAL A N 1
ATOM 1424 C CA . VAL A 1 186 ? 7.134 5.010 24.481 1.00 66.88 186 VAL A CA 1
ATOM 1425 C C . VAL A 1 186 ? 7.098 4.556 23.017 1.00 66.88 186 VAL A C 1
ATOM 1427 O O . VAL A 1 186 ? 7.238 5.380 22.121 1.00 66.88 186 VAL A O 1
ATOM 1430 N N . LEU A 1 187 ? 6.814 3.275 22.771 1.00 56.34 187 LEU A N 1
ATOM 1431 C CA . LEU A 1 187 ? 6.656 2.667 21.452 1.00 56.34 187 LEU A CA 1
ATOM 1432 C C . LEU A 1 187 ? 5.584 3.336 20.571 1.00 56.34 187 LEU A C 1
ATOM 1434 O O . LEU A 1 187 ? 5.808 3.492 19.377 1.00 56.34 187 LEU A O 1
ATOM 1438 N N . SER A 1 188 ? 4.441 3.761 21.126 1.00 61.12 188 SER A N 1
ATOM 1439 C CA . SER A 1 188 ? 3.396 4.452 20.352 1.00 61.12 188 SER A CA 1
ATOM 1440 C C . SER A 1 188 ? 3.846 5.854 19.938 1.00 61.12 188 SER A C 1
ATOM 1442 O O . SER A 1 188 ? 3.602 6.270 18.807 1.00 61.12 188 SER A O 1
ATOM 1444 N N . ARG A 1 189 ? 4.582 6.556 20.814 1.00 73.12 189 ARG A N 1
ATOM 1445 C CA . ARG A 1 189 ? 5.214 7.848 20.501 1.00 73.12 189 ARG A CA 1
ATOM 1446 C C . ARG A 1 189 ? 6.324 7.676 19.468 1.00 73.12 189 ARG A C 1
ATOM 1448 O O . ARG A 1 189 ? 6.419 8.486 18.553 1.00 73.12 189 ARG A O 1
ATOM 1455 N N . LEU A 1 190 ? 7.125 6.616 19.591 1.00 67.94 190 LEU A N 1
ATOM 1456 C CA . LEU A 1 190 ? 8.205 6.293 18.661 1.00 67.94 190 LEU A CA 1
ATOM 1457 C C . LEU A 1 190 ? 7.655 5.930 17.284 1.00 67.94 190 LEU A C 1
ATOM 1459 O O . LEU A 1 190 ? 8.117 6.492 16.305 1.00 67.94 190 LEU A O 1
ATOM 1463 N N . ALA A 1 191 ? 6.618 5.094 17.207 1.00 63.19 191 ALA A N 1
ATOM 1464 C CA . ALA A 1 191 ? 5.942 4.776 15.953 1.00 63.19 191 ALA A CA 1
ATOM 1465 C C . ALA A 1 191 ? 5.326 6.027 15.319 1.00 63.19 191 ALA A C 1
ATOM 1467 O O . ALA A 1 191 ? 5.489 6.241 14.126 1.00 63.19 191 ALA A O 1
ATOM 1468 N N . ARG A 1 192 ? 4.686 6.904 16.107 1.00 65.06 192 ARG A N 1
ATOM 1469 C CA . ARG A 1 192 ? 4.151 8.173 15.590 1.00 65.06 192 ARG A CA 1
ATOM 1470 C C . ARG A 1 192 ? 5.259 9.071 15.032 1.00 65.06 192 ARG A C 1
ATOM 1472 O O . ARG A 1 192 ? 5.059 9.668 13.984 1.00 65.06 192 ARG A O 1
ATOM 1479 N N . LYS A 1 193 ? 6.425 9.121 15.687 1.00 70.12 193 LYS A N 1
ATOM 1480 C CA . LYS A 1 193 ? 7.612 9.841 15.196 1.00 70.12 193 LYS A CA 1
ATOM 1481 C C . LYS A 1 193 ? 8.226 9.188 13.953 1.00 70.12 193 LYS A C 1
ATOM 1483 O O . LYS A 1 193 ? 8.572 9.910 13.034 1.00 70.12 193 LYS A O 1
ATOM 1488 N N . LEU A 1 194 ? 8.300 7.858 13.893 1.00 62.53 194 LEU A N 1
ATOM 1489 C CA . LEU A 1 194 ? 8.789 7.094 12.736 1.00 62.53 194 LEU A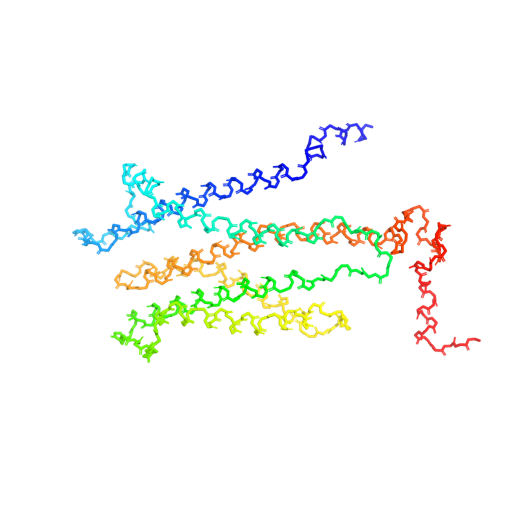 CA 1
ATOM 1490 C C . LEU A 1 194 ? 7.883 7.273 11.515 1.00 62.53 194 LEU A C 1
ATOM 1492 O O . LEU A 1 194 ? 8.371 7.536 10.424 1.00 62.53 194 LEU A O 1
ATOM 1496 N N . PHE A 1 195 ? 6.563 7.193 11.691 1.00 63.66 195 PHE A N 1
ATOM 1497 C CA . PHE A 1 195 ? 5.603 7.421 10.608 1.00 63.66 195 PHE A CA 1
ATOM 1498 C C . PHE A 1 195 ? 5.586 8.881 10.148 1.00 63.66 195 PHE A C 1
ATOM 1500 O O . PHE A 1 195 ? 5.508 9.152 8.955 1.00 63.66 195 PHE A O 1
ATOM 1507 N N . MET A 1 196 ? 5.687 9.836 11.075 1.00 68.19 196 MET A N 1
ATOM 1508 C CA . MET A 1 196 ? 5.763 11.252 10.715 1.00 68.19 196 MET A CA 1
ATOM 1509 C C . MET A 1 196 ? 7.098 11.588 10.032 1.00 68.19 196 MET A C 1
ATOM 1511 O O . MET A 1 196 ? 7.105 12.344 9.069 1.00 68.19 196 MET A O 1
ATOM 1515 N N . GLY A 1 197 ? 8.200 10.975 10.476 1.00 64.56 197 GLY A N 1
ATOM 1516 C CA . GLY A 1 197 ? 9.523 11.089 9.861 1.00 64.56 197 GLY A CA 1
ATOM 1517 C C . GLY A 1 197 ? 9.564 10.499 8.455 1.00 64.56 197 GLY A C 1
ATOM 1518 O O . GLY A 1 197 ? 9.954 11.196 7.533 1.00 64.56 197 GLY A O 1
ATOM 1519 N N . THR A 1 198 ? 9.054 9.281 8.261 1.00 65.19 198 THR A N 1
ATOM 1520 C CA . THR A 1 198 ? 9.035 8.615 6.942 1.00 65.19 198 THR A CA 1
ATOM 1521 C C . THR A 1 198 ? 8.180 9.351 5.911 1.00 65.19 198 THR A C 1
ATOM 1523 O O . THR A 1 198 ? 8.569 9.429 4.753 1.00 65.19 198 THR A O 1
ATOM 1526 N N . ILE A 1 199 ? 7.047 9.952 6.298 1.00 63.97 199 ILE A N 1
ATOM 1527 C CA . ILE A 1 199 ? 6.250 10.779 5.371 1.00 63.97 199 ILE A CA 1
ATOM 1528 C C . ILE A 1 199 ? 7.031 12.027 4.937 1.00 63.97 199 ILE A C 1
ATOM 1530 O O . ILE A 1 199 ? 7.016 12.388 3.761 1.00 63.97 199 ILE A O 1
ATOM 1534 N N . VAL A 1 200 ? 7.719 12.680 5.876 1.00 65.50 200 VAL A N 1
ATOM 1535 C CA . VAL A 1 200 ? 8.533 13.868 5.587 1.00 65.50 200 VAL A CA 1
ATOM 1536 C C . VAL A 1 200 ? 9.767 13.498 4.759 1.00 65.50 200 VAL A C 1
ATOM 1538 O O . VAL A 1 200 ? 10.071 14.194 3.798 1.00 65.50 200 VAL A O 1
ATOM 1541 N N . GLU A 1 201 ? 10.431 12.382 5.059 1.00 69.06 201 GLU A N 1
ATOM 1542 C CA . GLU A 1 201 ? 11.559 11.857 4.279 1.00 69.06 201 GLU A CA 1
ATOM 1543 C C . GLU A 1 201 ? 11.148 11.518 2.847 1.00 69.06 201 GLU A C 1
ATOM 1545 O O . GLU A 1 201 ? 11.839 11.905 1.911 1.00 69.06 201 GLU A O 1
ATOM 1550 N N . VAL A 1 202 ? 9.993 10.873 2.650 1.00 67.25 202 VAL A N 1
ATOM 1551 C CA . VAL A 1 202 ? 9.465 10.594 1.305 1.00 67.25 202 VAL A CA 1
ATOM 1552 C C . VAL A 1 202 ? 9.148 11.892 0.559 1.00 67.25 202 VAL A C 1
ATOM 1554 O O . VAL A 1 202 ? 9.485 12.017 -0.616 1.00 67.25 202 VAL A O 1
ATOM 1557 N N . ALA A 1 203 ? 8.559 12.889 1.226 1.00 68.06 203 ALA A N 1
ATOM 1558 C CA . ALA A 1 203 ? 8.300 14.192 0.612 1.00 68.06 203 ALA A CA 1
ATOM 1559 C C . ALA A 1 203 ? 9.595 14.936 0.233 1.00 68.06 203 ALA A C 1
ATOM 1561 O O . ALA A 1 203 ? 9.617 15.645 -0.771 1.00 68.06 203 ALA A O 1
ATOM 1562 N N . LEU A 1 204 ? 10.671 14.754 1.006 1.00 66.88 204 LEU A N 1
ATOM 1563 C CA . LEU A 1 204 ? 11.994 15.330 0.745 1.00 66.88 204 LEU A CA 1
ATOM 1564 C C . LEU A 1 204 ? 12.798 14.549 -0.307 1.00 66.88 204 LEU A C 1
ATOM 1566 O O . LEU A 1 204 ? 13.613 15.147 -1.007 1.00 66.88 204 LEU A O 1
ATOM 1570 N N . LEU A 1 205 ? 12.545 13.249 -0.471 1.00 64.75 205 LEU A N 1
ATOM 1571 C CA . LEU A 1 205 ? 13.162 12.417 -1.508 1.00 64.75 205 LEU A CA 1
ATOM 1572 C C . LEU A 1 205 ? 12.745 12.838 -2.920 1.00 64.75 205 LEU A C 1
ATOM 1574 O O . LEU A 1 205 ? 13.551 12.734 -3.835 1.00 64.75 205 LEU A O 1
ATOM 1578 N N . ILE A 1 206 ? 11.531 13.365 -3.104 1.00 66.50 206 ILE A N 1
ATOM 1579 C CA . ILE A 1 206 ? 11.035 13.812 -4.416 1.00 66.50 206 ILE A CA 1
ATOM 1580 C C . ILE A 1 206 ? 11.914 14.930 -5.019 1.00 66.50 206 ILE A C 1
ATOM 1582 O O . ILE A 1 206 ? 12.435 14.744 -6.119 1.00 66.50 206 ILE A O 1
ATOM 1586 N N . PRO A 1 207 ? 12.134 16.084 -4.355 1.00 59.69 207 PRO A N 1
ATOM 1587 C CA . PRO A 1 207 ? 13.006 17.126 -4.893 1.00 59.69 207 PRO A CA 1
ATOM 1588 C C . PRO A 1 207 ? 14.481 16.709 -4.908 1.00 59.69 207 PRO A C 1
ATOM 1590 O O . PRO A 1 207 ? 15.215 17.147 -5.792 1.00 59.69 207 PRO A O 1
ATOM 1593 N N . LEU A 1 208 ? 14.917 15.853 -3.975 1.00 61.22 208 LEU A N 1
ATOM 1594 C CA . LEU A 1 208 ? 16.277 15.313 -3.972 1.00 61.22 208 LEU A CA 1
ATOM 1595 C C . LEU A 1 208 ? 16.536 14.450 -5.217 1.00 61.22 208 LEU A C 1
ATOM 1597 O O . LEU A 1 208 ? 17.571 14.618 -5.857 1.00 61.22 208 LEU A O 1
ATOM 1601 N N . ASP A 1 209 ? 15.585 13.600 -5.614 1.00 65.31 209 ASP A N 1
ATOM 1602 C CA . ASP A 1 209 ? 15.686 12.796 -6.838 1.00 65.31 209 ASP A CA 1
ATOM 1603 C C . ASP A 1 209 ? 15.711 13.692 -8.087 1.00 65.31 209 ASP A C 1
ATOM 1605 O O . ASP A 1 209 ? 16.552 13.520 -8.969 1.00 65.31 209 ASP A O 1
ATOM 1609 N N . VAL A 1 210 ? 14.884 14.746 -8.115 1.00 64.25 210 VAL A N 1
ATOM 1610 C CA . VAL A 1 210 ? 14.909 15.761 -9.186 1.00 64.25 210 VAL A CA 1
ATOM 1611 C C . VAL A 1 210 ? 16.257 16.492 -9.252 1.00 64.25 210 VAL A C 1
ATOM 1613 O O . VAL A 1 210 ? 16.733 16.805 -10.345 1.00 64.25 210 VAL A O 1
ATOM 1616 N N . MET A 1 211 ? 16.892 16.768 -8.109 1.00 59.47 211 MET A N 1
ATOM 1617 C CA . MET A 1 211 ? 18.209 17.411 -8.054 1.00 59.47 211 MET A CA 1
ATOM 1618 C C . MET A 1 211 ? 19.345 16.473 -8.474 1.00 59.47 211 MET A C 1
ATOM 1620 O O . MET A 1 211 ? 20.255 16.916 -9.175 1.00 59.47 211 MET A O 1
ATOM 1624 N N . ILE A 1 212 ? 19.297 15.195 -8.087 1.00 60.78 212 ILE A N 1
ATOM 1625 C CA . ILE A 1 212 ? 20.306 14.190 -8.457 1.00 60.78 212 ILE A CA 1
ATOM 1626 C C . ILE A 1 212 ? 20.255 13.907 -9.965 1.00 60.78 212 ILE A C 1
ATOM 1628 O O . ILE A 1 212 ? 21.304 13.836 -10.602 1.00 60.78 212 ILE A O 1
ATOM 1632 N N . ARG A 1 213 ? 19.056 13.883 -10.566 1.00 58.41 213 ARG A N 1
ATOM 1633 C CA . ARG A 1 213 ? 18.855 13.710 -12.019 1.00 58.41 213 ARG A CA 1
ATOM 1634 C C . ARG A 1 213 ? 19.478 14.804 -12.893 1.00 58.41 213 ARG A C 1
ATOM 1636 O O . ARG A 1 213 ? 19.640 14.591 -14.089 1.00 58.41 213 ARG A O 1
ATOM 1643 N N . ARG A 1 214 ? 19.826 15.974 -12.340 1.00 60.50 214 ARG A N 1
ATOM 1644 C CA . ARG A 1 214 ? 20.460 17.067 -13.106 1.00 60.50 214 ARG A CA 1
ATOM 1645 C C . ARG A 1 214 ? 21.960 16.885 -13.335 1.00 60.50 214 ARG A C 1
ATOM 1647 O O . ARG A 1 214 ? 22.528 17.648 -14.111 1.00 60.50 214 ARG A O 1
ATOM 1654 N N . LYS A 1 215 ? 22.611 15.919 -12.681 1.00 55.59 215 LYS A N 1
ATOM 1655 C CA . LYS A 1 215 ? 23.994 15.556 -13.008 1.00 55.59 215 LYS A CA 1
ATOM 1656 C C . LYS A 1 215 ? 23.968 14.411 -14.014 1.00 55.59 215 LYS A C 1
ATOM 1658 O O . LYS A 1 215 ? 23.626 13.284 -13.672 1.00 55.59 215 LYS A O 1
ATOM 1663 N N . THR A 1 216 ? 24.256 14.757 -15.261 1.00 49.03 216 THR A N 1
ATOM 1664 C CA . THR A 1 216 ? 24.354 13.851 -16.405 1.00 49.03 216 THR A CA 1
ATOM 1665 C C . THR A 1 216 ? 25.374 12.739 -16.120 1.00 49.03 216 THR A C 1
ATOM 1667 O O . THR A 1 216 ? 26.376 12.979 -15.449 1.00 49.03 216 THR A O 1
ATOM 1670 N N . ASP A 1 217 ? 25.079 11.528 -16.599 1.00 51.47 217 ASP A N 1
ATOM 1671 C CA . ASP A 1 217 ? 25.957 10.341 -16.647 1.00 51.47 217 ASP A CA 1
ATOM 1672 C C . ASP A 1 217 ? 26.036 9.405 -15.424 1.00 51.47 217 ASP A C 1
ATOM 1674 O O . ASP A 1 217 ? 26.837 8.470 -15.431 1.00 51.47 217 ASP A O 1
ATOM 1678 N N . CYS A 1 218 ? 25.181 9.540 -14.398 1.00 52.00 218 CYS A N 1
ATOM 1679 C CA . CYS A 1 218 ? 25.106 8.488 -13.371 1.00 52.00 218 CYS A CA 1
ATOM 1680 C C . CYS A 1 218 ? 24.122 7.362 -13.744 1.00 52.00 218 CYS A C 1
ATOM 1682 O O . CYS A 1 218 ? 22.916 7.594 -13.840 1.00 52.00 218 CYS A O 1
ATOM 1684 N N . TYR A 1 219 ? 24.617 6.116 -13.757 1.00 51.19 219 TYR A N 1
ATOM 1685 C CA . TYR A 1 219 ? 23.869 4.837 -13.737 1.00 51.19 219 TYR A CA 1
ATOM 1686 C C . TYR A 1 219 ? 22.814 4.711 -12.610 1.00 51.19 219 TYR A C 1
ATOM 1688 O O . TYR A 1 219 ? 22.051 3.749 -12.548 1.00 51.19 219 TYR A O 1
ATOM 1696 N N . CYS A 1 220 ? 22.727 5.714 -11.737 1.00 54.47 220 CYS A N 1
ATOM 1697 C CA . CYS A 1 220 ? 21.711 5.918 -10.714 1.00 54.47 220 CYS A CA 1
ATOM 1698 C C . CYS A 1 220 ? 20.251 5.867 -11.240 1.00 54.47 220 CYS A C 1
ATOM 1700 O O . CYS A 1 220 ? 19.330 5.661 -10.451 1.00 54.47 220 CYS A O 1
ATOM 1702 N N . TRP A 1 221 ? 20.019 6.048 -12.549 1.00 54.84 221 TRP A N 1
ATOM 1703 C CA . TRP A 1 221 ? 18.683 6.141 -13.162 1.00 54.84 221 TRP A CA 1
ATOM 1704 C C . TRP A 1 221 ? 17.780 4.920 -12.913 1.00 54.84 221 TRP A C 1
ATOM 1706 O O . TRP A 1 221 ? 16.628 5.086 -12.502 1.00 54.84 221 TRP A O 1
ATOM 1716 N N . SER A 1 222 ? 18.299 3.701 -13.103 1.00 58.19 222 SER A N 1
ATOM 1717 C CA . SER A 1 222 ? 17.511 2.465 -12.952 1.00 58.19 222 SER A CA 1
ATOM 1718 C C . SER A 1 222 ? 17.085 2.233 -11.493 1.00 58.19 222 SER A C 1
ATOM 1720 O O . SER A 1 222 ? 15.914 1.969 -11.206 1.00 58.19 222 SER A O 1
ATOM 1722 N N . GLY A 1 223 ? 18.003 2.442 -10.540 1.00 57.53 223 GLY A N 1
ATOM 1723 C CA . GLY A 1 223 ? 17.724 2.296 -9.107 1.00 57.53 223 GLY A CA 1
ATOM 1724 C C . GLY A 1 223 ? 16.725 3.332 -8.581 1.00 57.53 223 GLY A C 1
ATOM 1725 O O . GLY A 1 223 ? 15.771 2.976 -7.882 1.00 57.53 223 GLY A O 1
ATOM 1726 N N . SER A 1 224 ? 16.889 4.603 -8.968 1.00 62.91 224 SER A N 1
ATOM 1727 C CA . SER A 1 224 ? 15.956 5.686 -8.627 1.00 62.91 224 SER A CA 1
ATOM 1728 C C . SER A 1 224 ? 14.550 5.437 -9.170 1.00 62.91 224 SER A C 1
ATOM 1730 O O . SER A 1 224 ? 13.566 5.729 -8.492 1.00 62.91 224 SER A O 1
ATOM 1732 N N . TYR A 1 225 ? 14.426 4.882 -10.379 1.00 63.53 225 TYR A N 1
ATOM 1733 C CA . TYR A 1 225 ? 13.123 4.602 -10.975 1.00 63.53 225 TYR A CA 1
ATOM 1734 C C . TYR A 1 225 ? 12.341 3.543 -10.203 1.00 63.53 225 TYR A C 1
ATOM 1736 O O . TYR A 1 225 ? 11.170 3.763 -9.879 1.00 63.53 225 TYR A O 1
ATOM 1744 N N . TRP A 1 226 ? 12.976 2.419 -9.874 1.00 61.41 226 TRP A N 1
ATOM 1745 C CA . TRP A 1 226 ? 12.323 1.384 -9.080 1.00 61.41 226 TRP A CA 1
ATOM 1746 C C . TRP A 1 226 ? 11.995 1.900 -7.685 1.00 61.41 226 TRP A C 1
ATOM 1748 O O . TRP A 1 226 ? 10.875 1.696 -7.223 1.00 61.41 226 TRP A O 1
ATOM 1758 N N . ALA A 1 227 ? 12.899 2.653 -7.053 1.00 63.28 227 ALA A N 1
ATOM 1759 C CA . ALA A 1 227 ? 12.639 3.276 -5.759 1.00 63.28 227 ALA A CA 1
ATOM 1760 C C . ALA A 1 227 ? 11.431 4.227 -5.804 1.00 63.28 227 ALA A C 1
ATOM 1762 O O . ALA A 1 227 ? 10.556 4.133 -4.947 1.00 63.28 227 ALA A O 1
ATOM 1763 N N . LEU A 1 228 ? 11.323 5.088 -6.820 1.00 65.25 228 LEU A N 1
ATOM 1764 C CA . LEU A 1 228 ? 10.182 5.990 -6.994 1.00 65.25 228 LEU A CA 1
ATOM 1765 C C . LEU A 1 228 ? 8.894 5.257 -7.348 1.00 65.25 228 LEU A C 1
ATOM 1767 O O . LEU A 1 228 ? 7.841 5.598 -6.816 1.00 65.25 228 LEU A O 1
ATOM 1771 N N . THR A 1 229 ? 8.963 4.249 -8.215 1.00 66.69 229 THR A N 1
ATOM 1772 C CA . THR A 1 229 ? 7.803 3.435 -8.588 1.00 66.69 229 THR A CA 1
ATOM 1773 C C . THR A 1 229 ? 7.282 2.710 -7.356 1.00 66.69 229 THR A C 1
ATOM 1775 O O . THR A 1 229 ? 6.095 2.785 -7.063 1.00 66.69 229 THR A O 1
ATOM 1778 N N . LEU A 1 230 ? 8.167 2.113 -6.556 1.00 65.12 230 LEU A N 1
ATOM 1779 C CA . LEU A 1 230 ? 7.823 1.456 -5.299 1.00 65.12 230 LEU A CA 1
ATOM 1780 C C . LEU A 1 230 ? 7.321 2.445 -4.251 1.00 65.12 230 LEU A C 1
ATOM 1782 O O . LEU A 1 230 ? 6.292 2.187 -3.642 1.00 65.12 230 LEU A O 1
ATOM 1786 N N . CYS A 1 231 ? 7.971 3.593 -4.058 1.00 67.38 231 CYS A N 1
ATOM 1787 C CA . CYS A 1 231 ? 7.497 4.635 -3.144 1.00 67.38 231 CYS A CA 1
ATOM 1788 C C . CYS A 1 231 ? 6.143 5.204 -3.576 1.00 67.38 231 CYS A C 1
ATOM 1790 O O . CYS A 1 231 ? 5.289 5.439 -2.726 1.00 67.38 231 CYS A O 1
ATOM 1792 N N . GLY A 1 232 ? 5.912 5.385 -4.875 1.00 68.44 232 GLY A N 1
ATOM 1793 C CA . GLY A 1 232 ? 4.629 5.795 -5.437 1.00 68.44 232 GLY A CA 1
ATOM 1794 C C . GLY A 1 232 ? 3.565 4.725 -5.221 1.00 68.44 232 GLY A C 1
ATOM 1795 O O . GLY A 1 232 ? 2.465 5.031 -4.770 1.00 68.44 232 GLY A O 1
ATOM 1796 N N . PHE A 1 233 ? 3.908 3.458 -5.435 1.00 67.62 233 PHE A N 1
ATOM 1797 C CA . PHE A 1 233 ? 3.021 2.321 -5.218 1.00 67.62 233 PHE A CA 1
ATOM 1798 C C . PHE A 1 233 ? 2.664 2.149 -3.742 1.00 67.62 233 PHE A C 1
ATOM 1800 O O . PHE A 1 233 ? 1.496 1.980 -3.404 1.00 67.62 233 PHE A O 1
ATOM 1807 N N . VAL A 1 234 ? 3.649 2.273 -2.850 1.00 67.75 234 VAL A N 1
ATOM 1808 C CA . VAL A 1 234 ? 3.469 2.334 -1.395 1.00 67.75 234 VAL A CA 1
ATOM 1809 C C . VAL A 1 234 ? 2.634 3.534 -1.019 1.00 67.75 234 VAL A C 1
ATOM 1811 O O . VAL A 1 234 ? 1.736 3.396 -0.202 1.00 67.75 234 VAL A O 1
ATOM 1814 N N . GLY A 1 235 ? 2.894 4.694 -1.614 1.00 66.81 235 GLY A N 1
ATOM 1815 C CA . GLY A 1 235 ? 2.136 5.915 -1.401 1.00 66.81 235 GLY A CA 1
ATOM 1816 C C . GLY A 1 235 ? 0.671 5.702 -1.746 1.00 66.81 235 GLY A C 1
ATOM 1817 O O . GLY A 1 235 ? -0.183 5.909 -0.898 1.00 66.81 235 GLY A O 1
ATOM 1818 N N . VAL A 1 236 ? 0.360 5.194 -2.936 1.00 63.50 236 VAL A N 1
ATOM 1819 C CA . VAL A 1 236 ? -1.013 4.898 -3.377 1.00 63.50 236 VAL A CA 1
ATOM 1820 C C . VAL A 1 236 ? -1.653 3.805 -2.514 1.00 63.50 236 VAL A C 1
ATOM 1822 O O . VAL A 1 236 ? -2.804 3.938 -2.088 1.00 63.50 236 VAL A O 1
ATOM 1825 N N . PHE A 1 237 ? -0.906 2.744 -2.203 1.00 65.62 237 PHE A N 1
ATOM 1826 C CA . PHE A 1 237 ? -1.375 1.632 -1.381 1.00 65.62 237 PHE A CA 1
ATOM 1827 C C . PHE A 1 237 ? -1.624 2.033 0.075 1.00 65.62 237 PHE A C 1
ATOM 1829 O O . PHE A 1 237 ? -2.590 1.569 0.674 1.00 65.62 237 PHE A O 1
ATOM 1836 N N . ALA A 1 238 ? -0.783 2.892 0.647 1.00 64.75 238 ALA A N 1
ATOM 1837 C CA . ALA A 1 238 ? -0.888 3.368 2.019 1.00 64.75 238 ALA A CA 1
ATOM 1838 C C . ALA A 1 238 ? -1.904 4.509 2.132 1.00 64.75 238 ALA A C 1
ATOM 1840 O O . ALA A 1 238 ? -2.774 4.454 2.999 1.00 64.75 238 ALA A O 1
ATOM 1841 N N . LEU A 1 239 ? -1.849 5.512 1.250 1.00 60.56 239 LEU A N 1
ATOM 1842 C CA . LEU A 1 239 ? -2.730 6.686 1.276 1.00 60.56 239 LEU A CA 1
ATOM 1843 C C . LEU A 1 239 ? -4.182 6.324 0.967 1.00 60.56 239 LEU A C 1
ATOM 1845 O O . LEU A 1 239 ? -5.078 6.890 1.593 1.00 60.56 239 LEU A O 1
ATOM 1849 N N . GLY A 1 240 ? -4.428 5.361 0.070 1.00 65.06 240 GLY A N 1
ATOM 1850 C CA . GLY A 1 240 ? -5.782 4.948 -0.307 1.00 65.06 240 GLY A CA 1
ATOM 1851 C C . GLY A 1 240 ? -6.634 4.546 0.908 1.00 65.06 240 GLY A C 1
ATOM 1852 O O . GLY A 1 240 ? -7.615 5.223 1.215 1.00 65.06 240 GLY A O 1
ATOM 1853 N N . PRO A 1 241 ? -6.265 3.495 1.661 1.00 61.12 241 PRO A N 1
ATOM 1854 C CA . PRO A 1 241 ? -6.955 3.102 2.887 1.00 61.12 241 PRO A CA 1
ATOM 1855 C C . PRO A 1 241 ? -6.746 4.096 4.035 1.00 61.12 241 PRO A C 1
ATOM 1857 O O . PRO A 1 241 ? -7.659 4.276 4.847 1.00 61.12 241 PRO A O 1
ATOM 1860 N N . ALA A 1 242 ? -5.577 4.748 4.127 1.00 60.88 242 ALA A N 1
ATOM 1861 C CA . ALA A 1 242 ? -5.277 5.661 5.229 1.00 60.88 242 ALA A CA 1
ATOM 1862 C C . ALA A 1 242 ? -6.188 6.887 5.258 1.00 60.88 242 ALA A C 1
ATOM 1864 O O . ALA A 1 242 ? -6.511 7.339 6.351 1.00 60.88 242 ALA A O 1
ATOM 1865 N N . ILE A 1 243 ? -6.681 7.375 4.116 1.00 60.81 243 ILE A N 1
ATOM 1866 C CA . ILE A 1 243 ? -7.702 8.437 4.090 1.00 60.81 243 ILE A CA 1
ATOM 1867 C C . ILE A 1 243 ? -8.996 7.987 4.786 1.00 60.81 243 ILE A C 1
ATOM 1869 O O . ILE A 1 243 ? -9.628 8.761 5.508 1.00 60.81 243 ILE A O 1
ATOM 1873 N N . TYR A 1 244 ? -9.379 6.718 4.636 1.00 60.84 244 TYR A N 1
ATOM 1874 C CA . TYR A 1 244 ? -10.595 6.188 5.254 1.00 60.84 244 TYR A CA 1
ATOM 1875 C C . TYR A 1 244 ? -10.402 5.811 6.726 1.00 60.84 244 TYR A C 1
ATOM 1877 O O . TYR A 1 244 ? -11.376 5.805 7.481 1.00 60.84 244 TYR A O 1
ATOM 1885 N N . LEU A 1 245 ? -9.175 5.519 7.168 1.00 66.81 245 LEU A N 1
ATOM 1886 C CA . LEU A 1 245 ? -8.904 5.064 8.536 1.00 66.81 245 LEU A CA 1
ATOM 1887 C C . LEU A 1 245 ? -9.357 6.059 9.624 1.00 66.81 245 LEU A C 1
ATOM 1889 O O . LEU A 1 245 ? -10.075 5.613 10.519 1.00 66.81 245 LEU A O 1
ATOM 1893 N N . PRO A 1 246 ? -9.046 7.372 9.583 1.00 61.19 246 PRO A N 1
ATOM 1894 C CA . PRO A 1 246 ? -9.534 8.343 10.566 1.00 61.19 246 PRO A CA 1
ATOM 1895 C C . PRO A 1 246 ? -11.059 8.445 10.584 1.00 61.19 246 PRO A C 1
ATOM 1897 O O . PRO A 1 246 ? -11.674 8.490 11.651 1.00 61.19 246 PRO A O 1
ATOM 1900 N N . LEU A 1 247 ? -11.681 8.428 9.402 1.00 65.25 247 LEU A N 1
ATOM 1901 C CA . LEU A 1 247 ? -13.130 8.536 9.256 1.00 65.25 247 LEU A CA 1
ATOM 1902 C C . LEU A 1 247 ? -13.836 7.307 9.852 1.00 65.25 247 LEU A C 1
ATOM 1904 O O . LEU A 1 247 ? -14.847 7.420 10.551 1.00 65.25 247 LEU A O 1
ATOM 1908 N N . LEU A 1 248 ? -13.258 6.123 9.648 1.00 67.62 248 LEU A N 1
ATOM 1909 C CA . LEU A 1 248 ? -13.729 4.864 10.218 1.00 67.62 248 LEU A CA 1
ATOM 1910 C C . LEU A 1 248 ? -13.422 4.738 11.710 1.00 67.62 248 LEU A C 1
ATOM 1912 O O . LEU A 1 248 ? -14.255 4.214 12.449 1.00 67.62 248 LEU A O 1
ATOM 1916 N N . ALA A 1 249 ? -12.267 5.225 12.162 1.00 69.56 249 ALA A N 1
ATOM 1917 C CA . ALA A 1 249 ? -11.886 5.251 13.568 1.00 69.56 249 ALA A CA 1
ATOM 1918 C C . ALA A 1 249 ? -12.844 6.135 14.369 1.00 69.56 249 ALA A C 1
ATOM 1920 O O . ALA A 1 249 ? -13.372 5.679 15.381 1.00 69.56 249 ALA A O 1
ATOM 1921 N N . LYS A 1 250 ? -13.162 7.338 13.868 1.00 70.25 250 LYS A N 1
ATOM 1922 C CA . LYS A 1 250 ? -14.165 8.225 14.472 1.00 70.25 250 LYS A CA 1
ATOM 1923 C C . LYS A 1 250 ? -15.532 7.547 14.518 1.00 70.25 250 LYS A C 1
ATOM 1925 O O . LYS A 1 250 ? -16.135 7.472 15.580 1.00 70.25 250 LYS A O 1
ATOM 1930 N N . ARG A 1 251 ? -15.977 6.952 13.405 1.00 72.25 251 ARG A N 1
ATOM 1931 C CA . ARG A 1 251 ? -17.262 6.236 13.347 1.00 72.25 251 ARG A CA 1
ATOM 1932 C C . ARG A 1 251 ? -17.328 5.049 14.310 1.00 72.25 251 ARG A C 1
ATOM 1934 O O . ARG A 1 251 ? -18.372 4.825 14.910 1.00 72.25 251 ARG A O 1
ATOM 1941 N N . ARG A 1 252 ? -16.242 4.285 14.461 1.00 75.00 252 ARG A N 1
ATOM 1942 C CA . ARG A 1 252 ? -16.164 3.188 15.436 1.00 75.00 252 ARG A CA 1
ATOM 1943 C C . ARG A 1 252 ? -16.157 3.708 16.861 1.00 75.00 252 ARG A C 1
ATOM 1945 O O . ARG A 1 252 ? -16.884 3.158 17.670 1.00 75.00 252 ARG A O 1
ATOM 1952 N N . ALA A 1 253 ? -15.384 4.748 17.160 1.00 72.62 253 ALA A N 1
ATOM 1953 C CA . ALA A 1 253 ? -15.372 5.362 18.482 1.00 72.62 253 ALA A CA 1
ATOM 1954 C C . ALA A 1 253 ? -16.776 5.844 18.874 1.00 72.62 253 ALA A C 1
ATOM 1956 O O . ALA A 1 253 ? -17.235 5.542 19.969 1.00 72.62 253 ALA A O 1
ATOM 1957 N N . THR A 1 254 ? -17.500 6.487 17.952 1.00 74.69 254 THR A N 1
ATOM 1958 C CA . THR A 1 254 ? -18.901 6.878 18.168 1.00 74.69 254 THR A CA 1
ATOM 1959 C C . THR A 1 254 ? -19.816 5.666 18.343 1.00 74.69 254 THR A C 1
ATOM 1961 O O . THR A 1 254 ? -20.630 5.654 19.257 1.00 74.69 254 THR A O 1
ATOM 1964 N N . TRP A 1 255 ? -19.670 4.626 17.513 1.00 78.00 255 TRP A N 1
ATOM 1965 C CA . TRP A 1 255 ? -20.482 3.411 17.628 1.00 78.00 255 TRP A CA 1
ATOM 1966 C C . TRP A 1 255 ? -20.261 2.704 18.971 1.00 78.00 255 TRP A C 1
ATOM 1968 O O . TRP A 1 255 ? -21.222 2.433 19.675 1.00 78.00 255 TRP A O 1
ATOM 1978 N N . TYR A 1 256 ? -19.009 2.478 19.376 1.00 75.75 256 TYR A N 1
ATOM 1979 C CA . TYR A 1 256 ? -18.680 1.856 20.663 1.00 75.75 256 TYR A CA 1
ATOM 1980 C C . TYR A 1 256 ? -19.008 2.752 21.864 1.00 75.75 256 TYR A C 1
ATOM 1982 O O . TYR A 1 256 ? -19.232 2.236 22.950 1.00 75.75 256 TYR A O 1
ATOM 1990 N N . GLY A 1 257 ? -19.041 4.075 21.686 1.00 78.38 257 GLY A N 1
ATOM 1991 C CA . GLY A 1 257 ? -19.458 5.010 22.732 1.00 78.38 257 GLY A CA 1
ATOM 1992 C C . GLY A 1 257 ? -20.972 5.065 22.945 1.00 78.38 257 GLY A C 1
ATOM 1993 O O . GLY A 1 257 ? -21.408 5.443 24.029 1.00 78.38 257 GLY A O 1
ATOM 1994 N N . GLY A 1 258 ? -21.760 4.698 21.929 1.00 82.06 258 GLY A N 1
ATOM 1995 C CA . GLY A 1 258 ? -23.220 4.793 21.946 1.00 82.06 258 GLY A CA 1
ATOM 1996 C C . GLY A 1 258 ? -23.968 3.465 21.850 1.00 82.06 258 GLY A C 1
ATOM 1997 O O . GLY A 1 258 ? -25.184 3.494 21.931 1.00 82.06 258 GLY A O 1
ATOM 1998 N N . HIS A 1 259 ? -23.314 2.313 21.654 1.00 86.62 259 HIS A N 1
ATOM 1999 C CA . HIS A 1 259 ? -23.979 1.000 21.519 1.00 86.62 259 HIS A CA 1
ATOM 2000 C C . HIS A 1 259 ? -23.460 -0.039 22.519 1.00 86.62 259 HIS A C 1
ATOM 2002 O O . HIS A 1 259 ? -22.283 -0.047 22.881 1.00 86.62 259 HIS A O 1
ATOM 2008 N N . CYS A 1 260 ? -24.343 -0.950 22.939 1.00 81.12 260 CYS A N 1
ATOM 2009 C CA . CYS A 1 260 ? -24.019 -1.967 23.934 1.00 81.12 260 CYS A CA 1
ATOM 2010 C C . CYS A 1 260 ? -22.992 -2.931 23.358 1.00 81.12 260 CYS A C 1
ATOM 2012 O O . CYS A 1 260 ? -23.230 -3.544 22.318 1.00 81.12 260 CYS A O 1
ATOM 2014 N N . GLY A 1 261 ? -21.877 -3.132 24.061 1.00 74.75 261 GLY A N 1
ATOM 2015 C CA . GLY A 1 261 ? -20.850 -4.088 23.644 1.00 74.75 261 GLY A CA 1
ATOM 2016 C C . GLY A 1 261 ? -21.326 -5.548 23.607 1.00 74.75 261 GLY A C 1
ATOM 2017 O O . GLY A 1 261 ? -20.679 -6.372 22.960 1.00 74.75 261 GLY A O 1
ATOM 2018 N N . VAL A 1 262 ? -22.442 -5.871 24.276 1.00 76.69 262 VAL A N 1
ATOM 2019 C CA . VAL A 1 262 ? -23.005 -7.229 24.357 1.00 76.69 262 VAL A CA 1
ATOM 2020 C C . VAL A 1 262 ? -24.116 -7.442 23.329 1.00 76.69 262 VAL A C 1
ATOM 2022 O O . VAL A 1 262 ? -23.962 -8.286 22.450 1.00 76.69 262 VAL A O 1
ATOM 2025 N N . CYS A 1 263 ? -25.216 -6.686 23.416 1.00 79.62 263 CYS A N 1
ATOM 2026 C CA . CYS A 1 263 ? -26.390 -6.872 22.552 1.00 79.62 263 CYS A CA 1
ATOM 2027 C C . CYS A 1 263 ? -26.493 -5.871 21.390 1.00 79.62 263 CYS A C 1
ATOM 2029 O O . CYS A 1 263 ? -27.374 -6.012 20.548 1.00 79.62 263 CYS A O 1
ATOM 2031 N N . GLY A 1 264 ? -25.617 -4.863 21.319 1.00 81.56 264 GLY A N 1
ATOM 2032 C CA . GLY A 1 264 ? -25.642 -3.842 20.269 1.00 81.56 264 GLY A CA 1
ATOM 2033 C C . GLY A 1 264 ? -26.783 -2.829 20.360 1.00 81.56 264 GLY A C 1
ATOM 2034 O O . GLY A 1 264 ? -26.937 -2.050 19.425 1.00 81.56 264 GLY A O 1
ATOM 2035 N N . TYR A 1 265 ? -27.561 -2.827 21.447 1.00 86.69 265 TYR A N 1
ATOM 2036 C CA . TYR A 1 265 ? -28.611 -1.834 21.685 1.00 86.69 265 TYR A CA 1
ATOM 2037 C C . TYR A 1 265 ? -28.041 -0.411 21.726 1.00 86.69 265 TYR A C 1
ATOM 2039 O O . TYR A 1 265 ? -26.981 -0.190 22.317 1.00 86.69 265 TYR A O 1
ATOM 2047 N N . ASP A 1 266 ? -28.742 0.538 21.108 1.00 90.00 266 ASP A N 1
ATOM 2048 C CA . ASP A 1 266 ? -28.354 1.949 21.065 1.00 90.00 266 ASP A CA 1
ATOM 2049 C C . ASP A 1 266 ? -28.689 2.642 22.397 1.00 90.00 266 ASP A C 1
ATOM 2051 O O . ASP A 1 266 ? -29.852 2.765 22.772 1.00 90.00 266 ASP A O 1
ATOM 2055 N N . MET A 1 267 ? -27.672 3.116 23.118 1.00 89.31 267 MET A N 1
ATOM 2056 C CA . MET A 1 267 ? -27.843 3.940 24.325 1.00 89.31 267 MET A CA 1
ATOM 2057 C C . MET A 1 267 ? -27.625 5.422 24.062 1.00 89.31 267 MET A C 1
ATOM 2059 O O . MET A 1 267 ? -27.441 6.180 25.014 1.00 89.31 267 MET A O 1
ATOM 2063 N N . GLY A 1 268 ? -27.672 5.874 22.808 1.00 88.44 268 GLY A N 1
ATOM 2064 C CA . GLY A 1 268 ? -27.672 7.304 22.503 1.00 88.44 268 GLY A CA 1
ATOM 2065 C C . GLY A 1 268 ? -28.735 8.075 23.298 1.00 88.44 268 GLY A C 1
ATOM 2066 O O . GLY A 1 268 ? -28.494 9.213 23.687 1.00 88.44 268 GLY A O 1
ATOM 2067 N N . GLY A 1 269 ? -29.868 7.433 23.615 1.00 88.12 269 GLY A N 1
ATOM 2068 C CA . GLY A 1 269 ? -30.930 8.001 24.450 1.00 88.12 269 GLY A CA 1
ATOM 2069 C C . GLY A 1 269 ? -30.746 7.856 25.966 1.00 88.12 269 GLY A C 1
ATOM 2070 O O . GLY A 1 269 ? -31.488 8.486 26.711 1.00 88.12 269 GLY A O 1
ATOM 2071 N N . ASN A 1 270 ? -29.799 7.041 26.446 1.00 88.50 270 ASN A N 1
ATOM 2072 C CA . ASN A 1 270 ? -29.625 6.777 27.880 1.00 88.50 270 ASN A CA 1
ATOM 2073 C C . ASN A 1 270 ? -28.147 6.572 28.261 1.00 88.50 270 ASN A C 1
ATOM 2075 O O . ASN A 1 270 ? -27.749 5.546 28.813 1.00 88.50 270 ASN A O 1
ATOM 2079 N N . LEU A 1 271 ? -27.316 7.569 27.939 1.00 83.88 271 LEU A N 1
ATOM 2080 C CA . LEU A 1 271 ? -25.857 7.518 28.118 1.00 83.88 271 LEU A CA 1
ATOM 2081 C C . LEU A 1 271 ? -25.401 7.391 29.584 1.00 83.88 271 LEU A C 1
ATOM 2083 O O . LEU A 1 271 ? -24.241 7.046 29.812 1.00 83.88 271 LEU A O 1
ATOM 2087 N N . GLN A 1 272 ? -26.283 7.675 30.550 1.00 84.31 272 GLN A N 1
ATOM 2088 C CA . GLN A 1 272 ? -26.009 7.586 31.991 1.00 84.31 272 GLN A CA 1
ATOM 2089 C C . GLN A 1 272 ? -26.480 6.275 32.636 1.00 84.31 272 GLN A C 1
ATOM 2091 O O . GLN A 1 272 ? -26.254 6.059 33.823 1.00 84.31 272 GLN A O 1
ATOM 2096 N N . ALA A 1 273 ? -27.127 5.375 31.893 1.00 86.88 273 ALA A N 1
ATOM 2097 C CA . ALA A 1 273 ? -27.571 4.116 32.472 1.00 86.88 273 ALA A CA 1
ATOM 2098 C C . ALA A 1 273 ? -26.375 3.192 32.769 1.00 86.88 273 ALA A C 1
ATOM 2100 O O . ALA A 1 273 ? -25.626 2.805 31.871 1.00 86.88 273 ALA A O 1
ATOM 2101 N N . HIS A 1 274 ? -26.236 2.773 34.032 1.00 86.50 274 HIS A N 1
ATOM 2102 C CA . HIS A 1 274 ? -25.193 1.832 34.465 1.00 86.50 274 HIS A CA 1
ATOM 2103 C C . HIS A 1 274 ? -25.306 0.459 33.786 1.00 86.50 274 HIS A C 1
ATOM 2105 O O . HIS A 1 274 ? -24.319 -0.270 33.677 1.00 86.50 274 HIS A O 1
ATOM 2111 N N . ARG A 1 275 ? -26.508 0.083 33.330 1.00 88.50 275 ARG A N 1
ATOM 2112 C CA . ARG A 1 275 ? -26.799 -1.199 32.679 1.00 88.50 275 ARG A CA 1
ATOM 2113 C C . ARG A 1 275 ? -27.615 -0.992 31.410 1.00 88.50 275 ARG A C 1
ATOM 2115 O O . ARG A 1 275 ? -28.456 -0.103 31.339 1.00 88.50 275 ARG A O 1
ATOM 2122 N N . CYS A 1 276 ? -27.383 -1.842 30.417 1.00 88.31 276 CYS A N 1
ATOM 2123 C CA . CYS A 1 276 ? -28.186 -1.876 29.202 1.00 88.31 276 CYS A CA 1
ATOM 2124 C C . CYS A 1 276 ? -29.627 -2.326 29.524 1.00 88.31 276 CYS A C 1
ATOM 2126 O O . CYS A 1 276 ? -29.780 -3.361 30.173 1.00 88.31 276 CYS A O 1
ATOM 2128 N N . PRO A 1 277 ? -30.673 -1.619 29.058 1.00 89.81 277 PRO A N 1
ATOM 2129 C CA . PRO A 1 277 ? -32.064 -1.963 29.355 1.00 89.81 277 PRO A CA 1
ATOM 2130 C C . PRO A 1 277 ? -32.510 -3.270 28.689 1.00 89.81 277 PRO A C 1
ATOM 2132 O O . PRO A 1 277 ? -33.365 -3.953 29.232 1.00 89.81 277 PRO A O 1
ATOM 2135 N N . GLU A 1 278 ? -31.908 -3.644 27.555 1.00 91.19 278 GLU A N 1
ATOM 2136 C CA . GLU A 1 278 ? -32.277 -4.872 26.839 1.00 91.19 278 GLU A CA 1
ATOM 2137 C C . GLU A 1 278 ? -31.634 -6.126 27.435 1.00 91.19 278 GLU A C 1
ATOM 2139 O O . GLU A 1 278 ? -32.295 -7.134 27.653 1.00 91.19 278 GLU A O 1
ATOM 2144 N N . CYS A 1 279 ? -30.320 -6.098 27.686 1.00 86.44 279 CYS A N 1
ATOM 2145 C CA . CYS A 1 279 ? -29.583 -7.303 28.093 1.00 86.44 279 CYS A CA 1
ATOM 2146 C C . CYS A 1 279 ? -29.071 -7.277 29.537 1.00 86.44 279 CYS A C 1
ATOM 2148 O O . CYS A 1 279 ? -28.455 -8.242 29.984 1.00 86.44 279 CYS A O 1
ATOM 2150 N N . GLY A 1 280 ? -29.260 -6.172 30.260 1.00 88.75 280 GLY A N 1
ATOM 2151 C CA . GLY A 1 280 ? -28.823 -6.020 31.648 1.00 88.75 280 GLY A CA 1
ATOM 2152 C C . GLY A 1 280 ? -27.306 -5.942 31.856 1.00 88.75 280 GLY A C 1
ATOM 2153 O O . GLY A 1 280 ? -26.867 -5.797 32.999 1.00 88.75 280 GLY A O 1
ATOM 2154 N N . SER A 1 281 ? -26.487 -6.019 30.797 1.00 85.00 281 SER A N 1
ATOM 2155 C CA . SER A 1 281 ? -25.027 -5.930 30.916 1.00 85.00 281 SER A CA 1
ATOM 2156 C C . SER A 1 281 ? -24.599 -4.539 31.386 1.00 85.00 281 SER A C 1
ATOM 2158 O O . SER A 1 281 ? -25.118 -3.542 30.877 1.00 85.00 281 SER A O 1
ATOM 2160 N N . GLY A 1 282 ? -23.625 -4.465 32.297 1.00 80.31 282 GLY A N 1
ATOM 2161 C CA . GLY A 1 282 ? -23.016 -3.198 32.713 1.00 80.31 282 GLY A CA 1
ATOM 2162 C C . GLY A 1 282 ? -22.446 -2.424 31.518 1.00 80.31 282 GLY A C 1
ATOM 2163 O O . GLY A 1 282 ? -21.860 -3.030 30.620 1.00 80.31 282 GLY A O 1
ATOM 2164 N N . TRP A 1 283 ? -22.673 -1.110 31.475 1.00 77.44 283 TRP A N 1
ATOM 2165 C CA . TRP A 1 283 ? -22.315 -0.251 30.341 1.00 77.44 283 TRP A CA 1
ATOM 2166 C C . TRP A 1 283 ? -21.091 0.622 30.623 1.00 77.44 283 TRP A C 1
ATOM 2168 O O . TRP A 1 283 ? -20.054 0.463 29.982 1.00 77.44 283 TRP A O 1
ATOM 2178 N N . LYS A 1 284 ? -21.217 1.541 31.581 1.00 73.88 284 LYS A N 1
ATOM 2179 C CA . LYS A 1 284 ? -20.139 2.383 32.093 1.00 73.88 284 LYS A CA 1
ATOM 2180 C C . LYS A 1 284 ? -20.119 2.228 33.605 1.00 73.88 284 LYS A C 1
ATOM 2182 O O . LYS A 1 284 ? -21.170 2.318 34.240 1.00 73.88 284 LYS A O 1
ATOM 2187 N N . THR A 1 285 ? -18.936 1.968 34.149 1.00 63.06 285 THR A N 1
ATOM 2188 C CA . THR A 1 285 ? -18.643 2.293 35.543 1.00 63.06 285 THR A CA 1
ATOM 2189 C C . THR A 1 285 ? -18.860 3.793 35.706 1.00 63.06 285 THR A C 1
ATOM 2191 O O . THR A 1 285 ? -18.553 4.566 34.795 1.00 63.06 285 THR A O 1
ATOM 2194 N N . SER A 1 286 ? -19.518 4.195 36.787 1.00 62.31 286 SER A N 1
ATOM 2195 C CA . SER A 1 286 ? -19.683 5.615 37.102 1.00 62.31 286 SER A CA 1
ATOM 2196 C C . SER A 1 286 ? -18.287 6.220 37.219 1.00 62.31 286 SER A C 1
ATOM 2198 O O . SER A 1 286 ? -17.422 5.571 37.800 1.00 62.31 286 SER A O 1
ATOM 2200 N N . ASP A 1 287 ? -18.053 7.445 36.745 1.00 62.91 287 ASP A N 1
ATOM 2201 C CA . ASP A 1 287 ? -16.774 8.129 37.013 1.00 62.91 287 ASP A CA 1
ATOM 2202 C C . ASP A 1 287 ? -16.508 8.214 38.543 1.00 62.91 287 ASP A C 1
ATOM 2204 O O . ASP A 1 287 ? -15.364 8.174 38.984 1.00 62.91 287 ASP A O 1
ATOM 2208 N N . GLU A 1 288 ? -17.569 8.194 39.368 1.00 59.91 288 GLU A N 1
ATOM 2209 C CA . GLU A 1 288 ? -17.493 8.067 40.835 1.00 59.91 288 GLU A CA 1
ATOM 2210 C C . GLU A 1 288 ? -16.877 6.744 41.333 1.00 59.91 288 GLU A C 1
ATOM 2212 O O . GLU A 1 288 ? -16.291 6.712 42.415 1.00 59.91 288 GLU A O 1
ATOM 2217 N N . ASP A 1 289 ? -17.013 5.644 40.587 1.00 61.59 289 ASP A N 1
ATOM 2218 C CA . ASP A 1 289 ? -16.427 4.351 40.962 1.00 61.59 289 ASP A CA 1
ATOM 2219 C C . ASP A 1 289 ? -14.920 4.329 40.674 1.00 61.59 289 ASP A C 1
ATOM 2221 O O . ASP A 1 289 ? -14.160 3.728 41.435 1.00 61.59 289 ASP A O 1
ATOM 2225 N N . ASP A 1 290 ? -14.481 5.028 39.622 1.00 62.25 290 ASP A N 1
ATOM 2226 C CA . ASP A 1 290 ? -13.063 5.185 39.287 1.00 62.25 290 ASP A CA 1
ATOM 2227 C C . ASP A 1 290 ? -12.370 6.145 40.281 1.00 62.25 290 ASP A C 1
ATOM 2229 O O . ASP A 1 290 ? -11.272 5.848 40.754 1.00 62.25 290 ASP A O 1
ATOM 2233 N N . GLU A 1 291 ? -13.035 7.228 40.705 1.00 68.38 291 GLU A N 1
ATOM 2234 C CA . GLU A 1 291 ? -12.519 8.152 41.733 1.00 68.38 291 GLU A CA 1
ATOM 2235 C C . GLU A 1 291 ? -12.439 7.492 43.126 1.00 68.38 291 GLU A C 1
ATOM 2237 O O . GLU A 1 291 ? -11.466 7.677 43.867 1.00 68.38 291 GLU A O 1
ATOM 2242 N N . LYS A 1 292 ? -13.411 6.638 43.482 1.00 61.47 292 LYS A N 1
ATOM 2243 C CA . LYS A 1 292 ? -13.348 5.815 44.706 1.00 61.47 292 LYS A CA 1
ATOM 2244 C C . LYS A 1 292 ? -12.270 4.731 44.632 1.00 61.47 292 LYS A C 1
ATOM 2246 O O . LYS A 1 292 ? -11.630 4.442 45.644 1.00 61.47 292 LYS A O 1
ATOM 2251 N N . ALA A 1 293 ? -12.036 4.148 43.455 1.00 66.25 293 ALA A N 1
ATOM 2252 C CA . ALA A 1 293 ? -10.964 3.175 43.254 1.00 66.25 293 ALA A CA 1
ATOM 2253 C C . ALA A 1 293 ? -9.565 3.814 43.338 1.00 66.25 293 ALA A C 1
ATOM 2255 O O . ALA A 1 293 ? -8.653 3.189 43.880 1.00 66.25 293 ALA A O 1
ATOM 2256 N N . GLU A 1 294 ? -9.389 5.051 42.858 1.00 74.38 294 GLU A N 1
ATOM 2257 C CA . GLU A 1 294 ? -8.116 5.782 42.962 1.00 74.38 294 GLU A CA 1
ATOM 2258 C C . GLU A 1 294 ? -7.842 6.317 44.372 1.00 74.38 294 GLU A C 1
ATOM 2260 O O . GLU A 1 294 ? -6.696 6.298 44.825 1.00 74.38 294 GLU A O 1
ATOM 2265 N N . THR A 1 295 ? -8.870 6.769 45.094 1.00 80.88 295 THR A N 1
ATOM 2266 C CA . THR A 1 295 ? -8.694 7.324 46.448 1.00 80.88 295 THR A CA 1
ATOM 2267 C C . THR A 1 295 ? -8.506 6.253 47.523 1.00 80.88 295 THR A C 1
ATOM 2269 O O . THR A 1 295 ? -8.025 6.567 48.611 1.00 80.88 295 THR A O 1
ATOM 2272 N N . GLY A 1 296 ? -8.841 4.986 47.249 1.00 64.81 296 GLY A N 1
ATOM 2273 C CA . GLY A 1 296 ? -8.675 3.880 48.200 1.00 64.81 296 GLY A CA 1
ATOM 2274 C C . GLY A 1 296 ? -9.524 4.015 49.471 1.00 64.81 296 GLY A C 1
ATOM 2275 O O . GLY A 1 296 ? -9.337 3.258 50.423 1.00 64.81 296 GLY 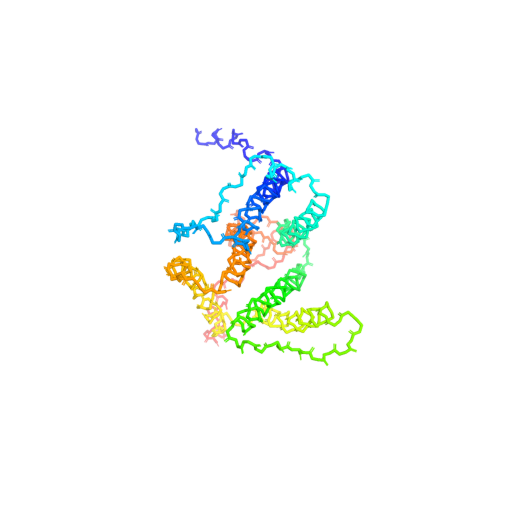A O 1
ATOM 2276 N N . ILE A 1 297 ? -10.461 4.967 49.500 1.00 64.50 297 ILE A N 1
ATOM 2277 C CA . ILE A 1 297 ? -11.382 5.181 50.612 1.00 64.50 297 ILE A CA 1
ATOM 2278 C C . ILE A 1 297 ? -12.570 4.245 50.387 1.00 64.50 297 ILE A C 1
ATOM 2280 O O . ILE A 1 297 ? -13.606 4.625 49.842 1.00 64.50 297 ILE A O 1
ATOM 2284 N N . SER A 1 298 ? -12.403 2.981 50.775 1.00 54.75 298 SER A N 1
ATOM 2285 C CA . SER A 1 298 ? -13.538 2.087 50.991 1.00 54.75 298 SER A CA 1
ATOM 2286 C C . SER A 1 298 ? -14.273 2.570 52.242 1.00 54.75 298 SER A C 1
ATOM 2288 O O . SER A 1 298 ? -13.766 2.394 53.352 1.00 54.75 298 SER A O 1
ATOM 2290 N N . GLY A 1 299 ? -15.403 3.249 52.044 1.00 58.53 299 GLY A N 1
ATOM 2291 C CA . GLY A 1 299 ? -16.336 3.577 53.125 1.00 58.53 299 GLY A CA 1
ATOM 2292 C C . GLY A 1 299 ? -16.939 2.334 53.763 1.00 58.53 299 GLY A C 1
ATOM 2293 O O . GLY A 1 299 ? -17.114 1.329 53.035 1.00 58.53 299 GLY A O 1
#

Sequence (299 aa):
MADQQLKNDWLTRTPKWVLLSGFWLAQGFVLYLLQALLYVSQAQVDGIPDEAGITHLWGVWPSWAEYVDMLITGEFAVNMIIAIVVITLAQLMFMLPVRRPGITAGKGKGLKRSLVTAGFVIAVLCLAALMGIGEALRALSDYRLSLGFDLPGGEYTAAGVVVVVAWAIATPVLFRFASPGPRERVLSRLARKLFMGTIVEVALLIPLDVMIRRKTDCYCWSGSYWALTLCGFVGVFALGPAIYLPLLAKRRATWYGGHCGVCGYDMGGNLQAHRCPECGSGWKTSDEDDEKAETGISG

Radius of gyration: 26.2 Å; chains: 1; bounding box: 68×46×85 Å

pLDDT: mean 73.98, std 12.46, range [49.03, 96.81]

Foldseek 3Di:
DVVVVVVPPVVVVPDVVVVLVVVLVVVLVCCLLVVLQQVQLVVQVVDDCDPVNDDDPSHDRDDPVSSVVSSPPPVSVVVSVVVSVVLSVLLVQLCVLLPPQDLDADDGDDCLSVLLSVQLLQQLLQLLLVVLVVQVCVQPPVDPPCPVPPDDVVVVVVSVVSSVVSSVVRSVVSVVVPPDDDPDDPVVVVVVVVVVVVVVVLVVVVVVLVVVVPDPDRPNVVSVVSVVVSSVSCCCSVVVVVVCVVVSVVVVVVQLQQADSNRRHGCPVPSPDQADPPPRHGRDDDVVVVVCVVVVPPD

Secondary structure (DSSP, 8-state):
-HHHHTTS-HHHHS-HHHHHHHHHHHHHHHHHHHHHHHHHHHHTTTT---TT----BTBPPPPHHHHHHHHH-HHHHHHHHHHHHHHHHHHHHHHGGGS-----TT-PPPTHHHHHHHHHHHHHHHHHHHHHHHHHHHHHH----------TTHHHHHHHHHHHHHHHHHHHHHHHHHS---TT-HHHHHHHHHHHHHHHHHHHHHHHHHHHTTSTT-THHHHHHHHHHHHHHHHHHHHHHHHHHHHHHHHHHHHHHHB-TTT--B-TT-TT-SB-TTT--B----HHHHHHHHH----